Protein AF-0000000083947736 (afdb_homodimer)

InterPro domains:
  IPR003779 Alkyl hydroperoxide reductase AhpD/CMD-like [PF02627] (43-97)
  IPR004675 Alkylhydroperoxidase AhpD core [TIGR00778] (60-98)
  IPR029032 AhpD-like [G3DSA:1.20.1290.10] (14-174)
  IPR029032 AhpD-like [SSF69118] (1-177)

Foldseek 3Di:
DWLDDFADCVPFDPQLNVVQVVCCVVPVHRFRLSRLQRVPNVSSVVLVVLVVVCVVVPPDQPLLLLLLLLCLLLVLVQQLSLQVSCVVNVVSPDDNVQSLCSVQLHHDDDQSSLLSVLLVCCVVVVHPDDPVSVVSCVVVVNDPVNSVSSVSSSVSSNVSSVSCVNRVDDRPGDTDHRDDHDD/DFLDDFADCVRFDPQLNVVQVVCCVVPVHRFRLSRLQRVPNVSSVVLVVLVVVCVVVPPDQPLLLLLLLLCLLLVLVQQLSLQVSCVVNVVSPDDNVQSLCSVQLHHDDDQSSLLSVLLVCCVVVVHPDDPVSVVSCVVVVNDPVNSVSSVSSSVSSNVSSVSCVNRVDDRPGDTDHRDDHDD

Secondary structure (DSSP, 8-state):
--SSPPP-TTT--TTHHHHHHHHHHHHSS--HHHHHHTTSHHHHHHHHHHHHHHHHT-SS-HHHHHHHHHHHHHHTT-HHHHHHHHHHHHHTT--HHHHHHHHTT--SSHHHHHHHHHHHHHHHTTT---HHHHHHHHHTT--HHHHHHHHHHHHHHHHHHHHHHHH-PPP-S---PPPP---/--SSPPP-TTT--TTHHHHHHHHHHHHSS--HHHHHHTTSHHHHHHHHHHHHHHHHT-SS-HHHHHHHHHHHHHHTT-HHHHHHHHHHHHHTT--HHHHHHHHTT--SSHHHHHHHHHHHHHHHTTT---HHHHHHHHHTT--HHHHHHHHHHHHHHHHHHHHHHHH-PPP-S---PPPP---

pLDDT: mean 96.97, std 6.45, range [45.38, 98.94]

Nearest PDB structures (foldseek):
  2prr-assembly1_E  TM=8.867E-01  e=4.234E-07  Cupriavidus pinatubonensis JMP134
  6k40-assembly3_C  TM=7.470E-01  e=1.188E-06  Deinococcus radiodurans R1 = ATCC 13939 = DSM 20539
  6ohj-assembly1_B  TM=7.872E-01  e=3.192E-05  Marinomonas mediterranea MMB-1
  6ohi-assembly1_B  TM=7.928E-01  e=7.728E-05  Marinomonas mediterranea MMB-1
  4e17-assembly1_A  TM=1.826E-01  e=1.738E+00  Gallus gallus

Radius of gyration: 19.54 Å; Cα contacts (8 Å, |Δi|>4): 626; chains: 2; bounding box: 53×51×46 Å

Solvent-accessible surface area (backbone atoms only — not comparable to full-atom values): 19030 Å² total; per-residue (Å²): 132,69,78,51,76,74,32,43,84,88,71,30,44,86,62,19,30,64,54,49,52,51,42,23,67,76,67,75,42,70,58,44,66,58,20,56,41,22,47,26,18,44,56,34,51,18,52,51,51,25,52,50,37,41,62,76,65,49,84,59,52,68,44,54,50,31,36,43,45,19,23,51,16,34,74,45,66,19,50,56,49,30,10,45,33,48,58,52,23,45,77,45,68,40,47,72,66,54,46,55,33,12,34,66,50,41,55,94,49,70,68,58,30,48,54,29,48,51,45,49,33,34,69,75,46,41,12,46,56,54,69,65,57,55,50,52,34,48,73,70,65,46,48,72,40,48,53,48,47,45,52,47,55,43,35,53,44,50,38,52,31,24,50,41,42,51,36,54,59,73,66,90,45,73,84,41,82,76,61,81,81,79,131,131,69,76,50,79,72,33,43,84,88,71,31,45,87,62,18,30,63,54,49,51,51,42,23,68,73,68,74,44,70,57,43,66,56,22,55,42,21,48,26,18,45,56,34,52,22,52,51,51,25,51,49,36,40,63,76,65,49,83,59,53,69,44,54,51,30,36,44,44,19,23,51,16,34,73,46,68,20,50,57,49,32,10,46,32,46,58,53,24,46,77,45,68,41,49,73,65,53,45,55,34,11,34,67,50,40,56,93,48,69,70,58,29,49,55,30,47,51,45,49,33,33,67,74,46,41,12,46,55,55,68,66,58,54,49,52,35,48,74,72,66,47,46,71,41,46,52,47,46,45,52,47,54,43,34,53,44,51,37,53,32,24,51,43,41,51,37,56,58,72,66,90,45,73,84,41,82,75,63,82,82,80,131

Sequence (366 aa):
MERLTKCTLDNADELAKPILQEIKTRYGMIPNFYSALGINGAVMKGYLEFEANLEEHSLLSLAQREMISLAVANYNGCEYCVSGHSFSGKRAGLSPDACIKAQQGKADNREDQLLLDVALALLQHRGKLPDSLLTDCLDAGISEAKVMQVCAWSGLNNFSNWVNNTVQPKIDFPRVPLQPYTEMERLTKCTLDNADELAKPILQEIKTRYGMIPNFYSALGINGAVMKGYLEFEANLEEHSLLSLAQREMISLAVANYNGCEYCVSGHSFSGKRAGLSPDACIKAQQGKADNREDQLLLDVALALLQHRGKLPDSLLTDCLDAGISEAKVMQVCAWSGLNNFSNWVNNTVQPKIDFPRVPLQPYTE

Organism: NCBI:txid38313

Structure (mmCIF, N/CA/C/O backbone):
data_AF-0000000083947736-model_v1
#
loop_
_entity.id
_entity.type
_entity.pdbx_description
1 polymer 'Uncharacterized protein conserved in bacteria'
#
loop_
_atom_site.group_PDB
_atom_site.id
_atom_site.type_symbol
_atom_site.label_atom_id
_atom_site.label_alt_id
_atom_site.label_comp_id
_atom_site.label_asym_id
_atom_site.label_entity_id
_atom_site.label_seq_id
_atom_site.pdbx_PDB_ins_code
_atom_site.Cartn_x
_atom_site.Cartn_y
_atom_site.Cartn_z
_atom_site.occupancy
_atom_site.B_iso_or_equiv
_atom_site.auth_seq_id
_atom_site.auth_comp_id
_atom_site.auth_asym_id
_atom_site.auth_atom_id
_atom_site.pdbx_PDB_model_num
ATOM 1 N N . MET A 1 1 ? 26.312 6.703 -7.664 1 46.12 1 MET A N 1
ATOM 2 C CA . MET A 1 1 ? 25.969 7.082 -6.297 1 46.12 1 MET A CA 1
ATOM 3 C C . MET A 1 1 ? 24.516 6.73 -5.988 1 46.12 1 MET A C 1
ATOM 5 O O . MET A 1 1 ? 23.656 6.793 -6.867 1 46.12 1 MET A O 1
ATOM 9 N N . GLU A 1 2 ? 24.172 5.918 -4.918 1 66.81 2 GLU A N 1
ATOM 10 C CA . GLU A 1 2 ? 22.812 5.543 -4.512 1 66.81 2 GLU A CA 1
ATOM 11 C C . GLU A 1 2 ? 21.969 6.777 -4.191 1 66.81 2 GLU A C 1
ATOM 13 O O . GLU A 1 2 ? 22.484 7.758 -3.645 1 66.81 2 GLU A O 1
ATOM 18 N N . ARG A 1 3 ? 20.875 6.805 -4.746 1 85.25 3 ARG A N 1
ATOM 19 C CA . ARG A 1 3 ? 19.984 7.961 -4.672 1 85.25 3 ARG A CA 1
ATOM 20 C C . ARG A 1 3 ? 19.734 8.359 -3.221 1 85.25 3 ARG A C 1
ATOM 22 O O . ARG A 1 3 ? 19.688 9.547 -2.895 1 85.25 3 ARG A O 1
ATOM 29 N N . LEU A 1 4 ? 19.594 7.395 -2.246 1 94.06 4 LEU A N 1
ATOM 30 C CA . LEU A 1 4 ? 19.453 7.551 -0.802 1 94.06 4 LEU A CA 1
ATOM 31 C C . LEU A 1 4 ? 20.484 6.715 -0.059 1 94.06 4 LEU A C 1
ATOM 33 O O . LEU A 1 4 ? 21.094 5.809 -0.638 1 94.06 4 LEU A O 1
ATOM 37 N N . THR A 1 5 ? 20.688 7.09 1.152 1 92.44 5 THR A N 1
ATOM 38 C CA . THR A 1 5 ? 21.688 6.383 1.958 1 92.44 5 THR A CA 1
ATOM 39 C C . THR A 1 5 ? 21.188 4.98 2.307 1 92.44 5 THR A C 1
ATOM 41 O O . THR A 1 5 ? 20.109 4.82 2.889 1 92.44 5 THR A O 1
ATOM 44 N N . LYS A 1 6 ? 22 4.023 1.965 1 90.75 6 LYS A N 1
ATOM 45 C CA . LYS A 1 6 ? 21.672 2.633 2.279 1 90.75 6 LYS A CA 1
ATOM 46 C C . LYS A 1 6 ? 21.672 2.395 3.787 1 90.75 6 LYS A C 1
ATOM 48 O O . LYS A 1 6 ? 22.578 2.855 4.492 1 90.75 6 LYS A O 1
ATOM 53 N N . CYS A 1 7 ? 20.688 1.72 4.246 1 96.88 7 CYS A N 1
ATOM 54 C CA . CYS A 1 7 ? 20.656 1.321 5.648 1 96.88 7 CYS A CA 1
ATOM 55 C C . CYS A 1 7 ? 21.562 0.113 5.887 1 96.88 7 CYS A C 1
ATOM 57 O O . CYS A 1 7 ? 21.531 -0.849 5.117 1 96.88 7 CYS A O 1
ATOM 59 N N . THR A 1 8 ? 22.406 0.203 6.844 1 97.06 8 THR A N 1
ATOM 60 C CA . THR A 1 8 ? 23.312 -0.856 7.277 1 97.06 8 THR A CA 1
ATOM 61 C C . THR A 1 8 ? 23.172 -1.104 8.781 1 97.06 8 THR A C 1
ATOM 63 O O . THR A 1 8 ? 22.422 -0.399 9.461 1 97.06 8 THR A O 1
ATOM 66 N N . LEU A 1 9 ? 23.859 -2.143 9.25 1 97.69 9 LEU A N 1
ATOM 67 C CA . LEU A 1 9 ? 23.812 -2.426 10.68 1 97.69 9 LEU A CA 1
ATOM 68 C C . LEU A 1 9 ? 24.453 -1.292 11.477 1 97.69 9 LEU A C 1
ATOM 70 O O . LEU A 1 9 ? 24.109 -1.091 12.648 1 97.69 9 LEU A O 1
ATOM 74 N N . ASP A 1 10 ? 25.266 -0.412 10.891 1 97.38 10 ASP A N 1
ATOM 75 C CA . ASP A 1 10 ? 25.984 0.652 11.578 1 97.38 10 ASP A CA 1
ATOM 76 C C . ASP A 1 10 ? 25.125 1.91 11.703 1 97.38 10 ASP A C 1
ATOM 78 O O . ASP A 1 10 ? 25.297 2.695 12.633 1 97.38 10 ASP A O 1
ATOM 82 N N . ASN A 1 11 ? 24.172 2.135 10.789 1 97.62 11 ASN A N 1
ATOM 83 C CA . ASN A 1 11 ? 23.422 3.389 10.805 1 97.62 11 ASN A CA 1
ATOM 84 C C . ASN A 1 11 ? 21.938 3.148 11.016 1 97.62 11 ASN A C 1
ATOM 86 O O . ASN A 1 11 ? 21.156 4.098 11.117 1 97.62 11 ASN A O 1
ATOM 90 N N . ALA A 1 12 ? 21.562 1.847 11.148 1 98.31 12 ALA A N 1
ATOM 91 C CA . ALA A 1 12 ? 20.156 1.5 11.336 1 98.31 12 ALA A CA 1
ATOM 92 C C . ALA A 1 12 ? 19.609 2.057 12.648 1 98.31 12 ALA A C 1
ATOM 94 O O . ALA A 1 12 ? 20.328 2.096 13.648 1 98.31 12 ALA A O 1
ATOM 95 N N . ASP A 1 13 ? 18.391 2.574 12.625 1 98.38 13 ASP A N 1
ATOM 96 C CA . ASP A 1 13 ? 17.766 3.004 13.867 1 98.38 13 ASP A CA 1
ATOM 97 C C . ASP A 1 13 ? 17.422 1.806 14.75 1 98.38 13 ASP A C 1
ATOM 99 O O . ASP A 1 13 ? 17.672 0.66 14.383 1 98.38 13 ASP A O 1
ATOM 103 N N . GLU A 1 14 ? 16.859 2.012 15.891 1 98.06 14 GLU A N 1
ATOM 104 C CA . GLU A 1 14 ? 16.672 0.999 16.922 1 98.06 14 GLU A CA 1
ATOM 105 C C . GLU A 1 14 ? 15.68 -0.07 16.484 1 98.06 14 GLU A C 1
ATOM 107 O O . GLU A 1 14 ? 15.773 -1.224 16.906 1 98.06 14 GLU A O 1
ATOM 112 N N . LEU A 1 15 ? 14.742 0.292 15.617 1 98.5 15 LEU A N 1
ATOM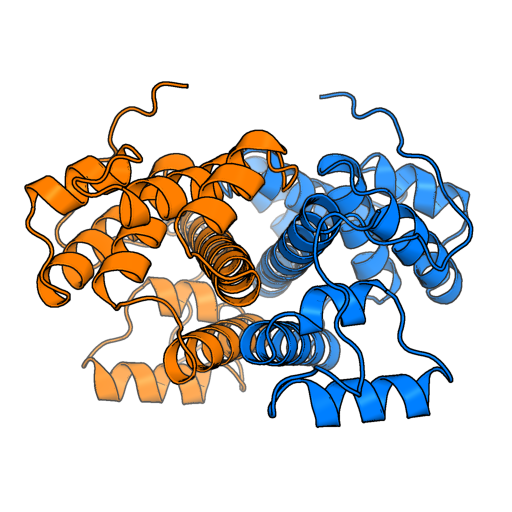 113 C CA . LEU A 1 15 ? 13.742 -0.669 15.156 1 98.5 15 LEU A CA 1
ATOM 114 C C . LEU A 1 15 ? 14.297 -1.525 14.023 1 98.5 15 LEU A C 1
ATOM 116 O O . LEU A 1 15 ? 14.062 -2.736 13.984 1 98.5 15 LEU A O 1
ATOM 120 N N . ALA A 1 16 ? 15.047 -0.922 13.148 1 98.69 16 ALA A N 1
ATOM 121 C CA . ALA A 1 16 ? 15.539 -1.599 11.953 1 98.69 16 ALA A CA 1
ATOM 122 C C . ALA A 1 16 ? 16.703 -2.533 12.281 1 98.69 16 ALA A C 1
ATOM 124 O O . ALA A 1 16 ? 16.844 -3.588 11.656 1 98.69 16 ALA A O 1
ATOM 125 N N . LYS A 1 17 ? 17.516 -2.188 13.234 1 98.62 17 LYS A N 1
ATOM 126 C CA . LYS A 1 17 ? 18.781 -2.877 13.477 1 98.62 17 LYS A CA 1
ATOM 127 C C . LYS A 1 17 ? 18.547 -4.352 13.797 1 98.62 17 LYS A C 1
ATOM 129 O O . LYS A 1 17 ? 19.141 -5.227 13.164 1 98.62 17 LYS A O 1
ATOM 134 N N . PRO A 1 18 ? 17.703 -4.688 14.812 1 98.69 18 PRO A N 1
ATOM 135 C CA . PRO A 1 18 ? 17.516 -6.109 15.102 1 98.69 18 PRO A CA 1
ATOM 136 C C . PRO A 1 18 ? 16.891 -6.875 13.938 1 98.69 18 PRO A C 1
ATOM 138 O O . PRO A 1 18 ? 17.188 -8.062 13.75 1 98.69 18 PRO A O 1
ATOM 141 N N . ILE A 1 19 ? 16.047 -6.219 13.117 1 98.75 19 ILE A N 1
ATOM 142 C CA . ILE A 1 19 ? 15.414 -6.859 11.969 1 98.75 19 ILE A CA 1
ATOM 143 C C . ILE A 1 19 ? 16.453 -7.16 10.898 1 98.75 19 ILE A C 1
ATOM 145 O O . ILE A 1 19 ? 16.484 -8.266 10.344 1 98.75 19 ILE A O 1
ATOM 149 N N . LEU A 1 20 ? 17.328 -6.191 10.648 1 98.69 20 LEU A N 1
ATOM 150 C CA . LEU A 1 20 ? 18.391 -6.375 9.664 1 98.69 20 LEU A CA 1
ATOM 151 C C . LEU A 1 20 ? 19.344 -7.48 10.094 1 98.69 20 LEU A C 1
ATOM 153 O O . LEU A 1 20 ? 19.828 -8.25 9.266 1 98.69 20 LEU A O 1
ATOM 157 N N . GLN A 1 21 ? 19.641 -7.527 11.391 1 98.62 21 GLN A N 1
ATOM 158 C CA . GLN A 1 21 ? 20.5 -8.586 11.914 1 98.62 21 GLN A CA 1
ATOM 159 C C . GLN A 1 21 ? 19.906 -9.961 11.648 1 98.62 21 GLN A C 1
ATOM 161 O O . GLN A 1 21 ? 20.609 -10.891 11.266 1 98.62 21 GLN A O 1
ATOM 166 N N . GLU A 1 22 ? 18.641 -10.094 11.891 1 98.5 22 GLU A N 1
ATOM 167 C CA . GLU A 1 22 ? 17.953 -11.352 11.641 1 98.5 22 GLU A CA 1
ATOM 168 C C . GLU A 1 22 ? 17.984 -11.719 10.164 1 98.5 22 GLU A C 1
ATOM 170 O O . GLU A 1 22 ? 18.188 -12.883 9.812 1 98.5 22 GLU A O 1
ATOM 175 N N . ILE A 1 23 ? 17.797 -10.75 9.305 1 98 23 ILE A N 1
ATOM 176 C CA . ILE A 1 23 ? 17.828 -10.961 7.859 1 98 23 ILE A CA 1
ATOM 177 C C . ILE A 1 23 ? 19.219 -11.414 7.422 1 98 23 ILE A C 1
ATOM 179 O O . ILE A 1 23 ? 19.344 -12.359 6.641 1 98 23 ILE A O 1
ATOM 183 N N . LYS A 1 24 ? 20.172 -10.766 7.938 1 98.06 24 LYS A N 1
ATOM 184 C CA . LYS A 1 24 ? 21.547 -11.125 7.613 1 98.06 24 LYS A CA 1
ATOM 185 C C . LYS A 1 24 ? 21.859 -12.562 8.039 1 98.06 24 LYS A C 1
ATOM 187 O O . LYS A 1 24 ? 22.531 -13.297 7.316 1 98.06 24 LYS A O 1
ATOM 192 N N . THR A 1 25 ? 21.406 -12.891 9.219 1 98.06 25 THR A N 1
ATOM 193 C CA . THR A 1 25 ? 21.609 -14.242 9.727 1 98.06 25 THR A CA 1
ATOM 194 C C . THR A 1 25 ? 20.922 -15.266 8.836 1 98.06 25 THR A C 1
ATOM 196 O O . THR A 1 25 ? 21.469 -16.328 8.539 1 98.06 25 THR A O 1
ATOM 199 N N . ARG A 1 26 ? 19.766 -15.023 8.359 1 96.81 26 ARG A N 1
ATOM 200 C CA . ARG A 1 26 ? 18.922 -15.938 7.586 1 96.81 26 ARG A CA 1
ATOM 201 C C . ARG A 1 26 ? 19.484 -16.125 6.176 1 96.81 26 ARG A C 1
ATOM 203 O O . ARG A 1 26 ? 19.484 -17.234 5.645 1 96.81 26 ARG A O 1
ATOM 210 N N . TYR A 1 27 ? 19.984 -15.008 5.574 1 96.06 27 TYR A N 1
ATOM 211 C CA . TYR A 1 27 ? 20.328 -15.055 4.156 1 96.06 27 TYR A CA 1
ATOM 212 C C . TYR A 1 27 ? 21.828 -14.992 3.959 1 96.06 27 TYR A C 1
ATOM 214 O O . TYR A 1 27 ? 22.328 -15.172 2.844 1 96.06 27 TYR A O 1
ATOM 222 N N . GLY A 1 28 ? 22.531 -14.734 4.992 1 96.94 28 GLY A N 1
ATOM 223 C CA . GLY A 1 28 ? 23.969 -14.562 4.906 1 96.94 28 GLY A CA 1
ATOM 224 C C . GLY A 1 28 ? 24.391 -13.172 4.457 1 96.94 28 GLY A C 1
ATOM 225 O O . GLY A 1 28 ? 25.578 -12.844 4.457 1 96.94 28 GLY A O 1
ATOM 226 N N . MET A 1 29 ? 23.484 -12.406 4.023 1 97.19 29 MET A N 1
ATOM 227 C CA . MET A 1 29 ? 23.641 -11.016 3.617 1 97.19 29 MET A CA 1
ATOM 228 C C . MET A 1 29 ? 22.328 -10.25 3.768 1 97.19 29 MET A C 1
ATOM 230 O O . MET A 1 29 ? 21.281 -10.844 4.055 1 97.19 29 MET A O 1
ATOM 234 N N . ILE A 1 30 ? 22.359 -8.953 3.672 1 97.94 30 ILE A N 1
ATOM 235 C CA . ILE A 1 30 ? 21.156 -8.125 3.656 1 97.94 30 ILE A CA 1
ATOM 236 C C . ILE A 1 30 ? 20.797 -7.746 2.219 1 97.94 30 ILE A C 1
ATOM 238 O O . ILE A 1 30 ? 21.453 -6.887 1.622 1 97.94 30 ILE A O 1
ATOM 242 N N . PRO A 1 31 ? 19.812 -8.383 1.647 1 97.88 31 PRO A N 1
ATOM 243 C CA . PRO A 1 31 ? 19.391 -7.934 0.319 1 97.88 31 PRO A CA 1
ATOM 244 C C . PRO A 1 31 ? 19.078 -6.438 0.272 1 97.88 31 PRO A C 1
ATOM 246 O O . PRO A 1 31 ? 18.547 -5.883 1.236 1 97.88 31 PRO A O 1
ATOM 249 N N . ASN A 1 32 ? 19.328 -5.801 -0.849 1 98 32 ASN A N 1
ATOM 250 C CA . ASN A 1 32 ? 19.312 -4.348 -0.958 1 98 32 ASN A CA 1
ATOM 251 C C . ASN A 1 32 ? 17.922 -3.777 -0.748 1 98 32 ASN A C 1
ATOM 253 O O . ASN A 1 32 ? 17.766 -2.641 -0.296 1 98 32 ASN A O 1
ATOM 257 N N . PHE A 1 33 ? 16.875 -4.562 -1.026 1 98.25 33 PHE A N 1
ATOM 258 C CA . PHE A 1 33 ? 15.516 -4.121 -0.745 1 98.25 33 PHE A CA 1
ATOM 259 C C . PHE A 1 33 ? 15.336 -3.834 0.741 1 98.25 33 PHE A C 1
ATOM 261 O O . PHE A 1 33 ? 14.727 -2.828 1.116 1 98.25 33 PHE A O 1
ATOM 268 N N . TYR A 1 34 ? 15.852 -4.707 1.58 1 98.56 34 TYR A N 1
ATOM 269 C CA . TYR A 1 34 ? 15.695 -4.539 3.021 1 98.56 34 TYR A CA 1
ATOM 270 C C . TYR A 1 34 ? 16.516 -3.359 3.523 1 98.56 34 TYR A C 1
ATOM 272 O O . TYR A 1 34 ? 16.109 -2.676 4.469 1 98.56 34 TYR A O 1
ATOM 280 N N . SER A 1 35 ? 17.672 -3.166 2.902 1 98.19 35 SER A N 1
ATOM 281 C CA . SER A 1 35 ? 18.453 -1.972 3.205 1 98.19 35 SER A CA 1
ATOM 282 C C . SER A 1 35 ? 17.688 -0.703 2.855 1 98.19 35 SER A C 1
ATOM 284 O O . SER A 1 35 ? 17.75 0.289 3.584 1 98.19 35 SER A O 1
ATOM 286 N N . ALA A 1 36 ? 16.984 -0.726 1.72 1 98.06 36 ALA A N 1
ATOM 287 C CA . ALA A 1 36 ? 16.172 0.415 1.317 1 98.06 36 ALA A CA 1
ATOM 288 C C . ALA A 1 36 ? 15.008 0.631 2.289 1 98.06 36 ALA A C 1
ATOM 290 O O . ALA A 1 36 ? 14.766 1.755 2.734 1 98.06 36 ALA A O 1
ATOM 291 N N . LEU A 1 37 ? 14.359 -0.488 2.594 1 98 37 LEU A N 1
ATOM 292 C CA . LEU A 1 37 ? 13.227 -0.442 3.52 1 98 37 LEU A CA 1
ATOM 293 C C . LEU A 1 37 ? 13.68 0.032 4.898 1 98 37 LEU A C 1
ATOM 295 O O . LEU A 1 37 ? 12.945 0.757 5.578 1 98 37 LEU A O 1
ATOM 299 N N . GLY A 1 38 ? 14.852 -0.301 5.34 1 98.44 38 GLY A N 1
ATOM 300 C CA . GLY A 1 38 ? 15.398 -0.045 6.66 1 98.44 38 GLY A CA 1
ATOM 301 C C . GLY A 1 38 ? 15.812 1.401 6.867 1 98.44 38 GLY A C 1
ATOM 302 O O . GLY A 1 38 ? 16.219 1.787 7.965 1 98.44 38 GLY A O 1
ATOM 303 N N . ILE A 1 39 ? 15.734 2.211 5.773 1 98.5 39 ILE A N 1
ATOM 304 C CA . ILE A 1 39 ? 16.016 3.635 5.926 1 98.5 39 ILE A CA 1
ATOM 305 C C . ILE A 1 39 ? 15.148 4.211 7.047 1 98.5 39 ILE A C 1
ATOM 307 O O . ILE A 1 39 ? 15.578 5.121 7.762 1 98.5 39 ILE A O 1
ATOM 311 N N . ASN A 1 40 ? 14.023 3.613 7.211 1 98.69 40 ASN A N 1
ATOM 312 C CA . ASN A 1 40 ? 13.172 3.895 8.367 1 98.69 40 ASN A CA 1
ATOM 313 C C . ASN A 1 40 ? 12.648 2.609 9 1 98.69 40 ASN A C 1
ATOM 315 O O . ASN A 1 40 ? 11.883 1.87 8.367 1 98.69 40 ASN A O 1
ATOM 319 N N . GLY A 1 41 ? 12.977 2.41 10.273 1 98.75 41 GLY A N 1
ATOM 320 C CA . GLY A 1 41 ? 12.672 1.158 10.953 1 98.75 41 GLY A CA 1
ATOM 321 C C . GLY A 1 41 ? 11.188 0.921 11.133 1 98.75 41 GLY A C 1
ATOM 322 O O . GLY A 1 41 ? 10.727 -0.22 11.078 1 98.75 41 GLY A O 1
ATOM 323 N N . ALA A 1 42 ? 10.422 1.963 11.406 1 98.75 42 ALA A N 1
ATOM 324 C CA . ALA A 1 42 ? 8.977 1.826 11.562 1 98.75 42 ALA A CA 1
ATOM 325 C C . ALA A 1 42 ? 8.328 1.329 10.273 1 98.75 42 ALA A C 1
ATOM 327 O O . ALA A 1 42 ? 7.414 0.503 10.305 1 98.75 42 ALA A O 1
ATOM 328 N N . VAL A 1 43 ? 8.805 1.856 9.133 1 98.75 43 VAL A N 1
ATOM 329 C CA . VAL A 1 43 ? 8.32 1.44 7.824 1 98.75 43 VAL A CA 1
ATOM 330 C C . VAL A 1 43 ? 8.688 -0.022 7.578 1 98.75 43 VAL A C 1
ATOM 332 O O . VAL A 1 43 ? 7.832 -0.823 7.188 1 98.75 43 VAL A O 1
ATOM 335 N N . MET A 1 44 ? 9.969 -0.365 7.891 1 98.81 44 MET A N 1
ATOM 336 C CA . MET A 1 44 ? 10.453 -1.728 7.695 1 98.81 44 MET A CA 1
ATOM 337 C C . MET A 1 44 ? 9.648 -2.719 8.523 1 98.81 44 MET A C 1
ATOM 339 O O . MET A 1 44 ? 9.148 -3.719 8 1 98.81 44 MET A O 1
ATOM 343 N N . LYS A 1 45 ? 9.477 -2.428 9.789 1 98.75 45 LYS A N 1
ATOM 344 C CA . LYS A 1 45 ? 8.758 -3.314 10.695 1 98.75 45 LYS A CA 1
ATOM 345 C C . LYS A 1 45 ? 7.301 -3.482 10.266 1 98.75 45 LYS A C 1
ATOM 347 O O . LYS A 1 45 ? 6.785 -4.602 10.234 1 98.75 45 LYS A O 1
ATOM 352 N N . GLY A 1 46 ? 6.621 -2.395 9.969 1 98.69 46 GLY A N 1
ATOM 353 C CA . GLY A 1 46 ? 5.227 -2.439 9.562 1 98.69 46 GLY A CA 1
ATOM 354 C C . GLY A 1 46 ? 5 -3.256 8.297 1 98.69 46 GLY A C 1
ATOM 355 O O . GLY A 1 46 ? 4.094 -4.09 8.25 1 98.69 46 GLY A O 1
ATOM 356 N N . TYR A 1 47 ? 5.84 -3.029 7.293 1 98.81 47 TYR A N 1
ATOM 357 C CA . TYR A 1 47 ? 5.734 -3.746 6.027 1 98.81 47 TYR A CA 1
ATOM 358 C C . TYR A 1 47 ? 5.906 -5.246 6.23 1 98.81 47 TYR A C 1
ATOM 360 O O . TYR A 1 47 ? 5.094 -6.043 5.754 1 98.81 47 TYR A O 1
ATOM 368 N N . LEU A 1 48 ? 6.938 -5.59 6.969 1 98.69 48 LEU A N 1
ATOM 369 C CA . LEU A 1 48 ? 7.289 -6.996 7.129 1 98.69 48 LEU A CA 1
ATOM 370 C C . LEU A 1 48 ? 6.242 -7.727 7.961 1 98.69 48 LEU A C 1
ATOM 372 O O . LEU A 1 48 ? 5.926 -8.891 7.688 1 98.69 48 LEU A O 1
ATOM 376 N N . GLU A 1 49 ? 5.723 -7.082 8.953 1 98.31 49 GLU A N 1
ATOM 377 C CA . GLU A 1 49 ? 4.672 -7.699 9.758 1 98.31 49 GLU A CA 1
ATOM 378 C C . GLU A 1 49 ? 3.398 -7.902 8.945 1 98.31 49 GLU A C 1
ATOM 380 O O . GLU A 1 49 ? 2.717 -8.922 9.086 1 98.31 49 GLU A O 1
ATOM 385 N N . PHE A 1 50 ? 3.033 -6.941 8.117 1 98.81 50 PHE A N 1
ATOM 386 C CA . PHE A 1 50 ? 1.864 -7.086 7.258 1 98.81 50 PHE A CA 1
ATOM 387 C C . PHE A 1 50 ? 2.059 -8.234 6.27 1 98.81 50 PHE A C 1
ATOM 389 O O . PHE A 1 50 ? 1.176 -9.078 6.109 1 98.81 50 PHE A O 1
ATOM 396 N N . GLU A 1 51 ? 3.25 -8.273 5.652 1 98.56 51 GLU A N 1
ATOM 397 C CA . GLU A 1 51 ? 3.574 -9.344 4.711 1 98.56 51 GLU A CA 1
ATOM 398 C C . GLU A 1 51 ? 3.494 -10.711 5.383 1 98.56 51 GLU A C 1
ATOM 400 O O . GLU A 1 51 ? 2.887 -11.633 4.844 1 98.56 51 GLU A O 1
ATOM 405 N N . ALA A 1 52 ? 4.059 -10.82 6.574 1 98.06 52 ALA A N 1
ATOM 406 C CA . ALA A 1 52 ? 4.074 -12.086 7.309 1 98.06 52 ALA A CA 1
ATOM 407 C C . ALA A 1 52 ? 2.656 -12.539 7.648 1 98.06 52 ALA A C 1
ATOM 409 O O . ALA A 1 52 ? 2.346 -13.727 7.586 1 98.06 52 ALA A O 1
ATOM 410 N N . ASN A 1 53 ? 1.809 -11.586 7.992 1 97.69 53 ASN A N 1
ATOM 411 C CA . ASN A 1 53 ? 0.421 -11.914 8.305 1 97.69 53 ASN A CA 1
ATOM 412 C C . ASN A 1 53 ? -0.312 -12.477 7.094 1 97.69 53 ASN A C 1
ATOM 414 O O . ASN A 1 53 ? -1.053 -13.453 7.207 1 97.69 53 ASN A O 1
ATOM 418 N N . LEU A 1 54 ? -0.131 -11.867 5.945 1 98.56 54 LEU A N 1
ATOM 419 C CA . LEU A 1 54 ? -0.771 -12.344 4.723 1 98.56 54 LEU A CA 1
ATOM 420 C C . LEU A 1 54 ? -0.246 -13.719 4.332 1 98.56 54 LEU A C 1
ATOM 422 O O . LEU A 1 54 ? -1.009 -14.57 3.875 1 98.56 54 LEU A O 1
ATOM 426 N N . GLU A 1 55 ? 1.04 -13.938 4.547 1 98.44 55 GLU A N 1
ATOM 427 C CA . GLU A 1 55 ? 1.63 -15.227 4.195 1 98.44 55 GLU A CA 1
ATOM 428 C C . GLU A 1 55 ? 1.109 -16.328 5.105 1 98.44 55 GLU A C 1
ATOM 430 O O . GLU A 1 55 ? 0.793 -17.422 4.637 1 98.44 55 GLU A O 1
ATOM 435 N N . GLU A 1 56 ? 1.005 -16.078 6.375 1 98.31 56 GLU A N 1
ATOM 436 C CA . GLU A 1 56 ? 0.574 -17.047 7.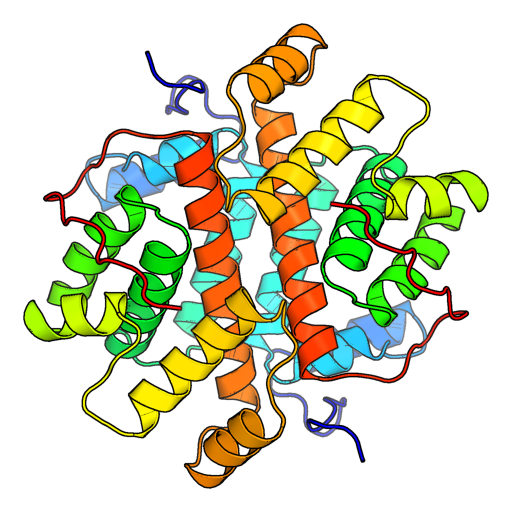363 1 98.31 56 GLU A CA 1
ATOM 437 C C . GLU A 1 56 ? -0.874 -17.469 7.133 1 98.31 56 GLU A C 1
ATOM 439 O O . GLU A 1 56 ? -1.236 -18.625 7.371 1 98.31 56 GLU A O 1
ATOM 444 N N . HIS A 1 57 ? -1.699 -16.609 6.598 1 98.56 57 HIS A N 1
ATOM 445 C CA . HIS A 1 57 ? -3.129 -16.859 6.441 1 98.56 57 HIS A CA 1
ATOM 446 C C . HIS A 1 57 ? -3.557 -16.75 4.984 1 98.56 57 HIS A C 1
ATOM 448 O O . HIS A 1 57 ? -4.684 -16.328 4.695 1 98.56 57 HIS A O 1
ATOM 454 N N . SER A 1 58 ? -2.721 -17.172 4.125 1 98.69 58 SER A N 1
ATOM 455 C CA . SER A 1 58 ? -2.908 -16.875 2.705 1 98.69 58 SER A CA 1
ATOM 456 C C . SER A 1 58 ? -3.969 -17.781 2.094 1 98.69 58 SER A C 1
ATOM 458 O O . SER A 1 58 ? -4.012 -18.984 2.385 1 98.69 58 SER A O 1
ATOM 460 N N . LEU A 1 59 ? -4.773 -17.172 1.323 1 98.75 59 LEU A N 1
ATOM 461 C CA . LEU A 1 59 ? -5.711 -17.906 0.477 1 98.75 59 LEU A CA 1
ATOM 462 C C . LEU A 1 59 ? -5.152 -18.078 -0.931 1 98.75 59 LEU A C 1
ATOM 464 O O . LEU A 1 59 ? -5.812 -18.656 -1.799 1 98.75 59 LEU A O 1
ATOM 468 N N . LEU A 1 60 ? -3.979 -17.562 -1.176 1 98.75 60 LEU A N 1
ATOM 469 C CA . LEU A 1 60 ? -3.246 -17.656 -2.434 1 98.75 60 LEU A CA 1
ATOM 470 C C . LEU A 1 60 ? -2.094 -18.656 -2.318 1 98.75 60 LEU A C 1
ATOM 472 O O . LEU A 1 60 ? -1.407 -18.688 -1.295 1 98.75 60 LEU A O 1
ATOM 476 N N . SER A 1 61 ? -1.927 -19.469 -3.365 1 98.56 61 SER A N 1
ATOM 477 C CA . SER A 1 61 ? -0.725 -20.297 -3.412 1 98.56 61 SER A CA 1
ATOM 478 C C . SER A 1 61 ? 0.529 -19.438 -3.559 1 98.56 61 SER A C 1
ATOM 480 O O . SER A 1 61 ? 0.447 -18.266 -3.936 1 98.56 61 SER A O 1
ATOM 482 N N . LEU A 1 62 ? 1.672 -20.078 -3.215 1 98.5 62 LEU A N 1
ATOM 483 C CA . LEU A 1 62 ? 2.939 -19.391 -3.391 1 98.5 62 LEU A CA 1
ATOM 484 C C . LEU A 1 62 ? 3.115 -18.938 -4.836 1 98.5 62 LEU A C 1
ATOM 486 O O . LEU A 1 62 ? 3.576 -17.812 -5.09 1 98.5 62 LEU A O 1
ATOM 490 N N . ALA A 1 63 ? 2.752 -19.766 -5.773 1 98.69 63 ALA A N 1
ATOM 491 C CA . ALA A 1 63 ? 2.863 -19.438 -7.195 1 98.69 63 ALA A CA 1
ATOM 492 C C . ALA A 1 63 ? 1.97 -18.25 -7.559 1 98.69 63 ALA A C 1
ATOM 494 O O . ALA A 1 63 ? 2.379 -17.375 -8.312 1 98.69 63 ALA A O 1
ATOM 495 N N . GLN A 1 64 ? 0.745 -18.219 -7.055 1 98.88 64 GLN A N 1
ATOM 496 C CA . GLN A 1 64 ? -0.187 -17.125 -7.332 1 98.88 64 GLN A CA 1
ATOM 497 C C . GLN A 1 64 ? 0.333 -15.805 -6.781 1 98.88 64 GLN A C 1
ATOM 499 O O . GLN A 1 64 ? 0.233 -14.773 -7.441 1 98.88 64 GLN A O 1
ATOM 504 N N . ARG A 1 65 ? 0.872 -15.859 -5.578 1 98.94 65 ARG A N 1
ATOM 505 C CA . ARG A 1 65 ? 1.449 -14.648 -5 1 98.94 65 ARG A CA 1
ATOM 506 C C . ARG A 1 65 ? 2.58 -14.109 -5.875 1 98.94 65 ARG A C 1
ATOM 508 O O . ARG A 1 65 ? 2.66 -12.906 -6.121 1 98.94 65 ARG A O 1
ATOM 515 N N . GLU A 1 66 ? 3.432 -14.992 -6.352 1 98.88 66 GLU A N 1
ATOM 516 C CA . GLU A 1 66 ? 4.543 -14.555 -7.195 1 98.88 66 GLU A CA 1
ATOM 517 C C . GLU A 1 66 ? 4.047 -14.031 -8.539 1 98.88 66 GLU A C 1
ATOM 519 O O . GLU A 1 66 ? 4.598 -13.07 -9.078 1 98.88 66 GLU A O 1
ATOM 524 N N . MET A 1 67 ? 3.012 -14.656 -9.094 1 98.94 67 MET A N 1
ATOM 525 C CA . MET A 1 67 ? 2.447 -14.164 -10.352 1 98.94 67 MET A CA 1
ATOM 526 C C . MET A 1 67 ? 1.896 -12.75 -10.188 1 98.94 67 MET A C 1
ATOM 528 O O . MET A 1 67 ? 2.141 -11.883 -11.023 1 98.94 67 MET A O 1
ATOM 532 N N . ILE A 1 68 ? 1.19 -12.5 -9.086 1 98.94 68 ILE A N 1
ATOM 533 C CA . ILE A 1 68 ? 0.638 -11.172 -8.82 1 98.94 68 ILE A CA 1
ATOM 534 C C . ILE A 1 68 ? 1.772 -10.172 -8.625 1 98.94 68 ILE A C 1
ATOM 536 O O . ILE A 1 68 ? 1.74 -9.07 -9.188 1 98.94 68 ILE A O 1
ATOM 540 N N . SER A 1 69 ? 2.785 -10.57 -7.852 1 98.94 69 SER A N 1
ATOM 541 C CA . SER A 1 69 ? 3.93 -9.703 -7.605 1 98.94 69 SER A CA 1
ATOM 542 C C . SER A 1 69 ? 4.621 -9.32 -8.906 1 98.94 69 SER A C 1
ATOM 544 O O . SER A 1 69 ? 5.02 -8.164 -9.094 1 98.94 69 SER A O 1
ATOM 546 N N . LEU A 1 70 ? 4.746 -10.258 -9.812 1 98.94 70 LEU A N 1
ATOM 547 C CA . LEU A 1 70 ? 5.395 -10.008 -11.102 1 98.94 70 LEU A CA 1
ATOM 548 C C . LEU A 1 70 ? 4.574 -9.047 -11.945 1 98.94 70 LEU A C 1
ATOM 550 O O . LEU A 1 70 ? 5.121 -8.125 -12.555 1 98.94 70 LEU A O 1
ATOM 554 N N . ALA A 1 71 ? 3.277 -9.234 -12.008 1 98.88 71 ALA A N 1
ATOM 555 C CA . ALA A 1 71 ? 2.41 -8.352 -12.781 1 98.88 71 ALA A CA 1
ATOM 556 C C . ALA A 1 71 ? 2.467 -6.918 -12.25 1 98.88 71 ALA A C 1
ATOM 558 O O . ALA A 1 71 ? 2.604 -5.969 -13.023 1 98.88 71 ALA A O 1
ATOM 559 N N . VAL A 1 72 ? 2.408 -6.797 -10.93 1 98.88 72 VAL A N 1
ATOM 560 C CA . VAL A 1 72 ? 2.42 -5.492 -10.281 1 98.88 72 VAL A CA 1
ATOM 561 C C . VAL A 1 72 ? 3.77 -4.816 -10.5 1 98.88 72 VAL A C 1
ATOM 563 O O . VAL A 1 72 ? 3.832 -3.625 -10.812 1 98.88 72 VAL A O 1
ATOM 566 N N . ALA A 1 73 ? 4.844 -5.605 -10.352 1 98.88 73 ALA A N 1
ATOM 567 C CA . ALA A 1 73 ? 6.191 -5.059 -10.531 1 98.88 73 ALA A CA 1
ATOM 568 C C . ALA A 1 73 ? 6.402 -4.57 -11.961 1 98.88 73 ALA A C 1
ATOM 570 O O . ALA A 1 73 ? 6.977 -3.5 -12.18 1 98.88 73 ALA A O 1
ATOM 571 N N . ASN A 1 74 ? 5.941 -5.34 -12.906 1 98.81 74 ASN A N 1
ATOM 572 C CA . ASN A 1 74 ? 6.086 -4.938 -14.305 1 98.81 74 ASN A CA 1
ATOM 573 C C . ASN A 1 74 ? 5.285 -3.678 -14.609 1 98.81 74 ASN A C 1
ATOM 575 O O . ASN A 1 74 ? 5.781 -2.77 -15.281 1 98.81 74 ASN A O 1
ATOM 579 N N . TYR A 1 75 ? 4.09 -3.609 -14.117 1 98.5 75 TYR A N 1
ATOM 580 C CA . TYR A 1 75 ? 3.248 -2.43 -14.297 1 98.5 75 TYR A CA 1
ATOM 581 C C . TYR A 1 75 ? 3.941 -1.18 -13.766 1 98.5 75 TYR A C 1
ATOM 583 O O . TYR A 1 75 ? 3.889 -0.12 -14.398 1 98.5 75 TYR A O 1
ATOM 591 N N . ASN A 1 76 ? 4.629 -1.327 -12.625 1 98.5 76 ASN A N 1
ATOM 592 C CA . ASN A 1 76 ? 5.25 -0.185 -11.961 1 98.5 76 ASN A CA 1
ATOM 593 C C . ASN A 1 76 ? 6.652 0.079 -12.492 1 98.5 76 ASN A C 1
ATOM 595 O O . ASN A 1 76 ? 7.324 1.016 -12.055 1 98.5 76 ASN A O 1
ATOM 599 N N . GLY A 1 77 ? 7.121 -0.755 -13.43 1 98.31 77 GLY A N 1
ATOM 600 C CA . GLY A 1 77 ? 8.461 -0.6 -13.977 1 98.31 77 GLY A CA 1
ATOM 601 C C . GLY A 1 77 ? 9.555 -0.788 -12.938 1 98.31 77 GLY A C 1
ATOM 602 O O . GLY A 1 77 ? 10.547 -0.059 -12.93 1 98.31 77 GLY A O 1
ATOM 603 N N . CYS A 1 78 ? 9.375 -1.652 -12.055 1 98.44 78 CYS A N 1
ATOM 604 C CA . CYS A 1 78 ? 10.359 -1.919 -11.008 1 98.44 78 CYS A CA 1
ATOM 605 C C . CYS A 1 78 ? 11.242 -3.109 -11.375 1 98.44 78 CYS A C 1
ATOM 607 O O . CYS A 1 78 ? 10.891 -4.258 -11.094 1 98.44 78 CYS A O 1
ATOM 609 N N . GLU A 1 79 ? 12.375 -2.875 -11.898 1 98.19 79 GLU A N 1
ATOM 610 C CA . GLU A 1 79 ? 13.258 -3.934 -12.383 1 98.19 79 GLU A CA 1
ATOM 611 C C . GLU A 1 79 ? 13.805 -4.77 -11.227 1 98.19 79 GLU A C 1
ATOM 613 O O . GLU A 1 79 ? 14 -5.977 -11.367 1 98.19 79 GLU A O 1
ATOM 618 N N . TYR A 1 80 ? 14.086 -4.141 -10.117 1 98.5 80 TYR A N 1
ATOM 619 C CA . TYR A 1 80 ? 14.508 -4.887 -8.938 1 98.5 80 TYR A CA 1
ATOM 620 C C . TYR A 1 80 ? 13.492 -5.965 -8.578 1 98.5 80 TYR A C 1
ATOM 622 O O . TYR A 1 80 ? 13.859 -7.121 -8.359 1 98.5 80 TYR A O 1
ATOM 630 N N . CYS A 1 81 ? 12.242 -5.605 -8.57 1 98.81 81 CYS A N 1
ATOM 631 C CA . CYS A 1 81 ? 11.18 -6.496 -8.117 1 98.81 81 CYS A CA 1
ATOM 632 C C . CYS A 1 81 ? 10.906 -7.586 -9.141 1 98.81 81 CYS A C 1
ATOM 634 O O . CYS A 1 81 ? 10.68 -8.742 -8.781 1 98.81 81 CYS A O 1
ATOM 636 N N . VAL A 1 82 ? 10.938 -7.172 -10.469 1 98.75 82 VAL A N 1
ATOM 637 C CA . VAL A 1 82 ? 10.742 -8.195 -11.492 1 98.75 82 VAL A CA 1
ATOM 638 C C . VAL A 1 82 ? 11.852 -9.242 -11.391 1 98.75 82 VAL A C 1
ATOM 640 O O . VAL A 1 82 ? 11.594 -10.445 -11.484 1 98.75 82 VAL A O 1
ATOM 643 N N . SER A 1 83 ? 13.039 -8.797 -11.195 1 98.75 83 SER A N 1
ATOM 644 C CA . SER A 1 83 ? 14.164 -9.711 -11.055 1 98.75 83 SER A CA 1
ATOM 645 C C . SER A 1 83 ? 14.031 -10.57 -9.805 1 98.75 83 SER A C 1
ATOM 647 O O . SER A 1 83 ? 14.219 -11.789 -9.859 1 98.75 83 SER A O 1
ATOM 649 N N . GLY A 1 84 ? 13.695 -9.977 -8.703 1 98.56 84 GLY A N 1
ATOM 650 C CA . GLY A 1 84 ? 13.523 -10.703 -7.457 1 98.56 84 GLY A CA 1
ATOM 651 C C . GLY A 1 84 ? 12.391 -11.711 -7.496 1 98.56 84 GLY A C 1
ATOM 652 O O . GLY A 1 84 ? 12.555 -12.859 -7.078 1 98.56 84 GLY A O 1
ATOM 653 N N . HIS A 1 85 ? 11.234 -11.312 -8.031 1 98.88 85 HIS A N 1
ATOM 654 C CA . HIS A 1 85 ? 10.07 -12.195 -8.039 1 98.88 85 HIS A CA 1
ATOM 655 C C . HIS A 1 85 ? 10.203 -13.281 -9.102 1 98.88 85 HIS A C 1
ATOM 657 O O . HIS A 1 85 ? 9.609 -14.352 -8.977 1 98.88 85 HIS A O 1
ATOM 663 N N . SER A 1 86 ? 10.977 -12.969 -10.18 1 98.62 86 SER A N 1
ATOM 664 C CA . SER A 1 86 ? 11.32 -14.047 -11.094 1 98.62 86 SER A CA 1
ATOM 665 C C . SER A 1 86 ? 12.172 -15.109 -10.414 1 98.62 86 SER A C 1
ATOM 667 O O . SER A 1 86 ? 11.961 -16.312 -10.602 1 98.62 86 SER A O 1
ATOM 669 N N . PHE A 1 87 ? 13.125 -14.672 -9.625 1 98.25 87 PHE A N 1
ATOM 670 C CA . PHE A 1 87 ? 13.984 -15.586 -8.875 1 98.25 87 PHE A CA 1
ATOM 671 C C . PHE A 1 87 ? 13.164 -16.422 -7.898 1 98.25 87 PHE A C 1
ATOM 673 O O . PHE A 1 87 ? 13.281 -17.641 -7.879 1 98.25 87 PHE A O 1
ATOM 680 N N . SER A 1 88 ? 12.289 -15.812 -7.129 1 97.75 88 SER A N 1
ATOM 681 C CA . SER A 1 88 ? 11.484 -16.516 -6.141 1 97.75 88 SER A CA 1
ATOM 682 C C . SER A 1 88 ? 10.375 -17.328 -6.805 1 97.75 88 SER A C 1
ATOM 684 O O . SER A 1 88 ? 9.938 -18.344 -6.27 1 97.75 88 SER A O 1
ATOM 686 N N . GLY A 1 89 ? 9.891 -16.797 -8 1 98 89 GLY A N 1
ATOM 687 C CA . GLY A 1 89 ? 8.875 -17.531 -8.75 1 98 89 GLY A CA 1
ATOM 688 C C . GLY A 1 89 ? 9.336 -18.922 -9.172 1 98 89 GLY A C 1
ATOM 689 O O . GLY A 1 89 ? 8.57 -19.891 -9.102 1 98 89 GLY A O 1
ATOM 690 N N . LYS A 1 90 ? 10.586 -19.016 -9.523 1 96.44 90 LYS A N 1
ATOM 691 C CA . LYS A 1 90 ? 11.148 -20.312 -9.883 1 96.44 90 LYS A CA 1
ATOM 692 C C . LYS A 1 90 ? 11.102 -21.281 -8.703 1 96.44 90 LYS A C 1
ATOM 694 O O . LYS A 1 90 ? 10.758 -22.453 -8.859 1 96.44 90 LYS A O 1
ATOM 699 N N . ARG A 1 91 ? 11.406 -20.766 -7.57 1 94.69 91 ARG A N 1
ATOM 700 C CA . ARG A 1 91 ? 11.391 -21.578 -6.352 1 94.69 91 ARG A CA 1
ATOM 701 C C . ARG A 1 91 ? 9.961 -21.984 -5.98 1 94.69 91 ARG A C 1
ATOM 703 O O . ARG A 1 91 ? 9.758 -23 -5.32 1 94.69 91 ARG A O 1
ATOM 710 N N . ALA A 1 92 ? 8.984 -21.188 -6.477 1 97 92 ALA A N 1
ATOM 711 C CA . ALA A 1 92 ? 7.57 -21.453 -6.219 1 97 92 ALA A CA 1
ATOM 712 C C . ALA A 1 92 ? 6.984 -22.406 -7.262 1 97 92 ALA A C 1
ATOM 714 O O . ALA A 1 92 ? 5.793 -22.719 -7.227 1 97 92 ALA A O 1
ATOM 715 N N . GLY A 1 93 ? 7.816 -22.781 -8.266 1 97.62 93 GLY A N 1
ATOM 716 C CA . GLY A 1 93 ? 7.387 -23.766 -9.242 1 97.62 93 GLY A CA 1
ATOM 717 C C . GLY A 1 93 ? 6.961 -23.156 -10.562 1 97.62 93 GLY A C 1
ATOM 718 O O . GLY A 1 93 ? 6.484 -23.859 -11.453 1 97.62 93 GLY A O 1
ATOM 719 N N . LEU A 1 94 ? 7.117 -21.906 -10.703 1 98.38 94 LEU A N 1
ATOM 720 C CA . LEU A 1 94 ? 6.785 -21.266 -11.969 1 98.38 94 LEU A CA 1
ATOM 721 C C . LEU A 1 94 ? 7.902 -21.469 -12.992 1 98.38 94 LEU A C 1
ATOM 723 O O . LEU A 1 94 ? 9.086 -21.375 -12.656 1 98.38 94 LEU A O 1
ATOM 727 N N . SER A 1 95 ? 7.535 -21.797 -14.203 1 97.94 95 SER A N 1
ATOM 728 C CA . SER A 1 95 ? 8.508 -21.828 -15.289 1 97.94 95 SER A CA 1
ATOM 729 C C . SER A 1 95 ? 8.93 -20.422 -15.688 1 97.94 95 SER A C 1
ATOM 731 O O . SER A 1 95 ? 8.219 -19.453 -15.414 1 97.94 95 SER A O 1
ATOM 733 N N . PRO A 1 96 ? 10.078 -20.328 -16.297 1 97 96 PRO A N 1
ATOM 734 C CA . PRO A 1 96 ? 10.484 -19.016 -16.797 1 97 96 PRO A CA 1
ATOM 735 C C . PRO A 1 96 ? 9.422 -18.375 -17.703 1 97 96 PRO A C 1
ATOM 737 O O . PRO A 1 96 ? 9.18 -17.172 -17.609 1 97 96 PRO A O 1
ATOM 740 N N . ASP A 1 97 ? 8.828 -19.203 -18.5 1 97.62 97 ASP A N 1
ATOM 741 C CA . ASP A 1 97 ? 7.785 -18.703 -19.391 1 97.62 97 ASP A CA 1
ATOM 742 C C . ASP A 1 97 ? 6.578 -18.188 -18.609 1 97.62 97 ASP A C 1
ATOM 744 O O . ASP A 1 97 ? 5.992 -17.172 -18.953 1 97.62 97 ASP A O 1
ATOM 748 N N . ALA A 1 98 ? 6.191 -18.922 -17.594 1 98.31 98 ALA A N 1
ATOM 749 C CA . ALA A 1 98 ? 5.07 -18.5 -16.75 1 98.31 98 ALA A CA 1
ATOM 750 C C . ALA A 1 98 ? 5.363 -17.172 -16.062 1 98.31 98 ALA A C 1
ATOM 752 O O . ALA A 1 98 ? 4.469 -16.344 -15.891 1 98.31 98 ALA A O 1
ATOM 753 N N . CYS A 1 99 ? 6.602 -16.984 -15.641 1 98.5 99 CYS A N 1
ATOM 754 C CA . CYS A 1 99 ? 7 -15.719 -15.023 1 98.5 99 CYS A CA 1
ATOM 755 C C . CYS A 1 99 ? 6.875 -14.57 -16.016 1 98.5 99 CYS A C 1
ATOM 757 O O . CYS A 1 99 ? 6.379 -13.492 -15.656 1 98.5 99 CYS A O 1
ATOM 759 N N . ILE A 1 100 ? 7.301 -14.766 -17.25 1 98.12 100 ILE A N 1
ATOM 760 C CA . ILE A 1 100 ? 7.223 -13.742 -18.281 1 98.12 100 ILE A CA 1
ATOM 761 C C . ILE A 1 100 ? 5.758 -13.43 -18.578 1 98.12 100 ILE A C 1
ATOM 763 O O . ILE A 1 100 ? 5.379 -12.258 -18.703 1 98.12 100 ILE A O 1
ATOM 767 N N . LYS A 1 101 ? 4.969 -14.461 -18.719 1 98.12 101 LYS A N 1
ATOM 768 C CA . LYS A 1 101 ? 3.539 -14.266 -18.938 1 98.12 101 LYS A CA 1
ATOM 769 C C . LYS A 1 101 ? 2.91 -13.477 -17.797 1 98.12 101 LYS A C 1
ATOM 771 O O . LYS A 1 101 ? 2.102 -12.578 -18.031 1 98.12 101 LYS A O 1
ATOM 776 N N . ALA A 1 102 ? 3.271 -13.812 -16.578 1 98.62 102 ALA A N 1
ATOM 777 C CA . ALA A 1 102 ? 2.736 -13.117 -15.422 1 98.62 102 ALA A CA 1
ATOM 778 C C . ALA A 1 102 ? 3.109 -11.633 -15.445 1 98.62 102 ALA A C 1
ATOM 780 O O . ALA A 1 102 ? 2.299 -10.773 -15.086 1 98.62 102 ALA A O 1
ATOM 781 N N . GLN A 1 103 ? 4.34 -11.328 -15.891 1 98.69 103 GLN A N 1
ATOM 782 C CA . GLN A 1 103 ? 4.73 -9.938 -16.078 1 98.69 103 GLN A CA 1
ATOM 783 C C . GLN A 1 103 ? 3.752 -9.211 -17 1 98.69 103 GLN A C 1
ATOM 785 O O . GLN A 1 103 ? 3.441 -8.039 -16.781 1 98.69 103 GLN A O 1
ATOM 790 N N . GLN A 1 104 ? 3.26 -9.945 -17.922 1 98.12 104 GLN A N 1
ATOM 791 C CA . GLN A 1 104 ? 2.385 -9.367 -18.938 1 98.12 104 GLN A CA 1
ATOM 792 C C . GLN A 1 104 ? 0.92 -9.453 -18.516 1 98.12 104 GLN A C 1
ATOM 794 O O . GLN A 1 104 ? 0.025 -9.117 -19.297 1 98.12 104 GLN A O 1
ATOM 799 N N . GLY A 1 105 ? 0.649 -9.977 -17.344 1 98.38 105 GLY A N 1
ATOM 800 C CA . GLY A 1 105 ? -0.705 -10.109 -16.828 1 98.38 105 GLY A CA 1
ATOM 801 C C . GLY A 1 105 ? -1.453 -11.289 -17.406 1 98.38 105 GLY A C 1
ATOM 802 O O . GLY A 1 105 ? -2.682 -11.266 -17.516 1 98.38 105 GLY A O 1
ATOM 803 N N . LYS A 1 106 ? -0.692 -12.258 -17.812 1 98.44 106 LYS A N 1
ATOM 804 C CA . LYS A 1 106 ? -1.303 -13.43 -18.438 1 98.44 106 LYS A CA 1
ATOM 805 C C . LYS A 1 106 ? -1.019 -14.695 -17.641 1 98.44 106 LYS A C 1
ATOM 807 O O . LYS A 1 106 ? 0.071 -14.852 -17.078 1 98.44 106 LYS A O 1
ATOM 812 N N . ALA A 1 107 ? -1.984 -15.602 -17.578 1 98.44 107 ALA A N 1
ATOM 813 C CA . ALA A 1 107 ? -1.875 -16.906 -16.922 1 98.44 107 ALA A CA 1
ATOM 814 C C . ALA A 1 107 ? -2.5 -18 -17.781 1 98.44 107 ALA A C 1
ATOM 816 O O . ALA A 1 107 ? -3.256 -17.719 -18.703 1 98.44 107 ALA A O 1
ATOM 817 N N . ASP A 1 108 ? -2.172 -19.203 -17.422 1 96.31 108 ASP A N 1
ATOM 818 C CA . ASP A 1 108 ? -2.574 -20.312 -18.281 1 96.31 108 ASP A CA 1
ATOM 819 C C . ASP A 1 108 ? -3.941 -20.859 -17.875 1 96.31 108 ASP A C 1
ATOM 821 O O . ASP A 1 108 ? -4.641 -21.469 -18.672 1 96.31 108 ASP A O 1
ATOM 825 N N . ASN A 1 109 ? -4.309 -20.703 -16.641 1 97.44 109 ASN A N 1
ATOM 826 C CA . ASN A 1 109 ? -5.617 -21.172 -16.203 1 97.44 109 ASN A CA 1
ATOM 827 C C . ASN A 1 109 ? -6.523 -20.016 -15.789 1 97.44 109 ASN A C 1
ATOM 829 O O . ASN A 1 109 ? -6.043 -18.922 -15.492 1 97.44 109 ASN A O 1
ATOM 833 N N . ARG A 1 110 ? -7.797 -20.266 -15.734 1 98.06 110 ARG A N 1
ATOM 834 C CA . ARG A 1 110 ? -8.828 -19.25 -15.594 1 98.06 110 ARG A CA 1
ATOM 835 C C . ARG A 1 110 ? -8.719 -18.547 -14.242 1 98.06 110 ARG A C 1
ATOM 837 O O . ARG A 1 110 ? -8.797 -17.312 -14.156 1 98.06 110 ARG A O 1
ATOM 844 N N . GLU A 1 111 ? -8.578 -19.297 -13.164 1 98.5 111 GLU A N 1
ATOM 845 C CA . GLU A 1 111 ? -8.523 -18.688 -11.836 1 98.5 111 GLU A CA 1
ATOM 846 C C . GLU A 1 111 ? -7.344 -17.719 -11.727 1 98.5 111 GLU A C 1
ATOM 848 O O . GLU A 1 111 ? -7.508 -16.578 -11.289 1 98.5 111 GLU A O 1
ATOM 853 N N . ASP A 1 112 ? -6.168 -18.188 -12.164 1 98.75 112 ASP A N 1
ATOM 854 C CA . ASP A 1 112 ? -4.977 -17.344 -12.078 1 98.75 112 ASP A CA 1
ATOM 855 C C . ASP A 1 112 ? -5.129 -16.094 -12.945 1 98.75 112 ASP A C 1
ATOM 857 O O . ASP A 1 112 ? -4.68 -15.016 -12.57 1 98.75 112 ASP A O 1
ATOM 861 N N . GLN A 1 113 ? -5.746 -16.234 -14.109 1 98.88 113 GLN A N 1
ATOM 862 C CA . GLN A 1 113 ? -5.977 -15.078 -14.969 1 98.88 113 GLN A CA 1
ATOM 863 C C . GLN A 1 113 ? -6.867 -14.047 -14.281 1 98.88 113 GLN A C 1
ATOM 865 O O . GLN A 1 113 ? -6.609 -12.844 -14.352 1 98.88 113 GLN A O 1
ATOM 870 N N . LEU A 1 114 ? -7.887 -14.5 -13.625 1 98.88 114 LEU A N 1
ATOM 871 C CA . LEU A 1 114 ? -8.789 -13.594 -12.922 1 98.88 114 LEU A CA 1
ATOM 872 C C . LEU A 1 114 ? -8.055 -12.867 -11.797 1 98.88 114 LEU A C 1
ATOM 874 O O . LEU A 1 114 ? -8.273 -11.672 -11.578 1 98.88 114 LEU A O 1
ATOM 878 N N . LEU A 1 115 ? -7.164 -13.594 -11.062 1 98.94 115 LEU A N 1
ATOM 879 C CA . LEU A 1 115 ? -6.387 -12.969 -10 1 98.94 115 LEU A CA 1
ATOM 880 C C . LEU A 1 115 ? -5.488 -11.875 -10.562 1 98.94 115 LEU A C 1
ATOM 882 O O . LEU A 1 115 ? -5.402 -10.781 -9.992 1 98.94 115 LEU A O 1
ATOM 886 N N . LEU A 1 116 ? -4.852 -12.148 -11.695 1 98.88 116 LEU A N 1
ATOM 887 C CA . LEU A 1 116 ? -3.988 -11.156 -12.328 1 98.88 116 LEU A CA 1
ATOM 888 C C . LEU A 1 116 ? -4.805 -9.984 -12.859 1 98.88 116 LEU A C 1
ATOM 890 O O . LEU A 1 116 ? -4.375 -8.828 -12.766 1 98.88 116 LEU A O 1
ATOM 894 N N . ASP A 1 117 ? -6.016 -10.266 -13.391 1 98.88 117 ASP A N 1
ATOM 895 C CA . ASP A 1 117 ? -6.891 -9.203 -13.867 1 98.88 117 ASP A CA 1
ATOM 896 C C . ASP A 1 117 ? -7.297 -8.266 -12.727 1 98.88 117 ASP A C 1
ATOM 898 O O . ASP A 1 117 ? -7.359 -7.051 -12.906 1 98.88 117 ASP A O 1
ATOM 902 N N . VAL A 1 118 ? -7.598 -8.852 -11.562 1 98.88 118 VAL A N 1
ATOM 903 C CA . VAL A 1 118 ? -7.961 -8.047 -10.398 1 98.88 118 VAL A CA 1
ATOM 904 C C . VAL A 1 118 ? -6.785 -7.16 -10 1 98.88 118 VAL A C 1
ATOM 906 O O . VAL A 1 118 ? -6.941 -5.949 -9.82 1 98.88 118 VAL A O 1
ATOM 909 N N . ALA A 1 119 ? -5.586 -7.754 -9.883 1 98.88 119 ALA A N 1
ATOM 910 C CA . ALA A 1 119 ? -4.398 -7.008 -9.477 1 98.88 119 ALA A CA 1
ATOM 911 C C . ALA A 1 119 ? -4.145 -5.832 -10.414 1 98.88 119 ALA A C 1
ATOM 913 O O . ALA A 1 119 ? -3.912 -4.707 -9.961 1 98.88 119 ALA A O 1
ATOM 914 N N . LEU A 1 120 ? -4.254 -6.07 -11.711 1 98.62 120 LEU A N 1
ATOM 915 C CA . LEU A 1 120 ? -3.955 -5.031 -12.688 1 98.62 120 LEU A CA 1
ATOM 916 C C . LEU A 1 120 ? -5.059 -3.98 -12.727 1 98.62 120 LEU A C 1
ATOM 918 O O . LEU A 1 120 ? -4.789 -2.793 -12.914 1 98.62 120 LEU A O 1
ATOM 922 N N . ALA A 1 121 ? -6.312 -4.41 -12.547 1 98.62 121 ALA A N 1
ATOM 923 C CA . ALA A 1 121 ? -7.426 -3.465 -12.516 1 98.62 121 ALA A CA 1
ATOM 924 C C . ALA A 1 121 ? -7.301 -2.514 -11.328 1 98.62 121 ALA A C 1
ATOM 926 O O . ALA A 1 121 ? -7.641 -1.333 -11.43 1 98.62 121 ALA A O 1
ATOM 927 N N . LEU A 1 122 ? -6.828 -3.049 -10.148 1 98.62 122 LEU A N 1
ATOM 928 C CA . LEU A 1 122 ? -6.586 -2.199 -8.984 1 98.62 122 LEU A CA 1
ATOM 929 C C . LEU A 1 122 ? -5.633 -1.063 -9.328 1 98.62 122 LEU A C 1
ATOM 931 O O . LEU A 1 122 ? -5.871 0.089 -8.969 1 98.62 122 LEU A O 1
ATOM 935 N N . LEU A 1 123 ? -4.566 -1.428 -10.039 1 98.06 123 LEU A N 1
ATOM 936 C CA . LEU A 1 123 ? -3.535 -0.462 -10.406 1 98.06 123 LEU A CA 1
ATOM 937 C C . LEU A 1 123 ? -4.043 0.501 -11.469 1 98.06 123 LEU A C 1
ATOM 939 O O . LEU A 1 123 ? -3.854 1.715 -11.359 1 98.06 123 LEU A O 1
ATOM 943 N N . GLN A 1 124 ? -4.766 0.021 -12.422 1 97.25 124 GLN A N 1
ATOM 944 C CA . GLN A 1 124 ? -5.152 0.791 -13.602 1 97.25 124 GLN A CA 1
ATOM 945 C C . GLN A 1 124 ? -6.332 1.711 -13.289 1 97.25 124 GLN A C 1
ATOM 947 O O . GLN A 1 124 ? -6.438 2.801 -13.852 1 97.25 124 GLN A O 1
ATOM 952 N N . HIS A 1 125 ? -7.152 1.241 -12.422 1 97.5 125 HIS A N 1
ATOM 953 C CA . HIS A 1 125 ? -8.383 1.981 -12.164 1 97.5 125 HIS A CA 1
ATOM 954 C C . HIS A 1 125 ? -8.445 2.457 -10.719 1 97.5 125 HIS A C 1
ATOM 956 O O . HIS A 1 125 ? -9.531 2.775 -10.211 1 97.5 125 HIS A O 1
ATOM 962 N N . ARG A 1 126 ? -7.363 2.496 -9.984 1 97.62 126 ARG A N 1
ATOM 963 C CA . ARG A 1 126 ? -7.227 3.061 -8.641 1 97.62 126 ARG A CA 1
ATOM 964 C C . ARG A 1 126 ? -8.234 2.436 -7.684 1 97.62 126 ARG A C 1
ATOM 966 O O . ARG A 1 126 ? -8.922 3.146 -6.945 1 97.62 126 ARG A O 1
ATOM 973 N N . GLY A 1 127 ? -8.375 1.111 -7.836 1 97.81 127 GLY A N 1
ATOM 974 C CA . GLY A 1 127 ? -9.211 0.352 -6.926 1 97.81 127 GLY A CA 1
ATOM 975 C C . GLY A 1 127 ? -10.633 0.177 -7.43 1 97.81 127 GLY A C 1
ATOM 976 O O . GLY A 1 127 ? -11.391 -0.642 -6.898 1 97.81 127 GLY A O 1
ATOM 977 N N . LYS A 1 128 ? -11.078 0.869 -8.438 1 97 128 LYS A N 1
ATOM 978 C CA . LYS A 1 128 ? -12.43 0.759 -8.969 1 97 128 LYS A CA 1
ATOM 979 C C . LYS A 1 128 ? -12.547 -0.42 -9.93 1 97 128 LYS A C 1
ATOM 981 O O . LYS A 1 128 ? -12.539 -0.239 -11.148 1 97 128 LYS A O 1
ATOM 986 N N . LEU A 1 129 ? -12.703 -1.585 -9.375 1 97.5 129 LEU A N 1
ATOM 987 C CA . LEU A 1 129 ? -12.852 -2.787 -10.188 1 97.5 129 LEU A CA 1
ATOM 988 C C . LEU A 1 129 ? -14.133 -2.727 -11.016 1 97.5 129 LEU A C 1
ATOM 990 O O . LEU A 1 129 ? -15.195 -2.357 -10.5 1 97.5 129 LEU A O 1
ATOM 994 N N . PRO A 1 130 ? -14.016 -3.086 -12.289 1 97.19 130 PRO A N 1
ATOM 995 C CA . PRO A 1 130 ? -15.266 -3.252 -13.031 1 97.19 130 PRO A CA 1
ATOM 996 C C . PRO A 1 130 ? -16.203 -4.273 -12.391 1 97.19 130 PRO A C 1
ATOM 998 O O . PRO A 1 130 ? -15.75 -5.312 -11.898 1 97.19 130 PRO A O 1
ATOM 1001 N N . ASP A 1 131 ? -17.484 -3.984 -12.438 1 96.75 131 ASP A N 1
ATOM 1002 C CA . ASP A 1 131 ? -18.469 -4.898 -11.875 1 96.75 131 ASP A CA 1
ATOM 1003 C C . ASP A 1 131 ? -18.391 -6.273 -12.523 1 96.75 131 ASP A C 1
ATOM 1005 O O . ASP A 1 131 ? -18.562 -7.297 -11.859 1 96.75 131 ASP A O 1
ATOM 1009 N N . SER A 1 132 ? -18.109 -6.27 -13.773 1 97.81 132 SER A N 1
ATOM 1010 C CA . SER A 1 132 ? -18.047 -7.531 -14.516 1 97.81 132 SER A CA 1
ATOM 1011 C C . SER A 1 132 ? -16.875 -8.391 -14.023 1 97.81 132 SER A C 1
ATOM 1013 O O . SER A 1 132 ? -17 -9.617 -13.93 1 97.81 132 SER A O 1
ATOM 1015 N N . LEU A 1 133 ? -15.797 -7.781 -13.719 1 98.38 133 LEU A N 1
ATOM 1016 C CA . LEU A 1 133 ? -14.633 -8.523 -13.227 1 98.38 133 LEU A CA 1
ATOM 1017 C C . LEU A 1 133 ? -14.914 -9.141 -11.867 1 98.38 133 LEU A C 1
ATOM 1019 O O . LEU A 1 133 ? -14.57 -10.297 -11.625 1 98.38 133 LEU A O 1
ATOM 1023 N N . LEU A 1 134 ? -15.516 -8.391 -11 1 97.56 134 LEU A N 1
ATOM 1024 C CA . LEU A 1 134 ? -15.867 -8.914 -9.688 1 97.56 134 LEU A CA 1
ATOM 1025 C C . LEU A 1 134 ? -16.844 -10.078 -9.812 1 97.56 134 LEU A C 1
ATOM 1027 O O . LEU A 1 134 ? -16.688 -11.102 -9.148 1 97.56 134 LEU A O 1
ATOM 1031 N N . THR A 1 135 ? -17.812 -9.906 -10.664 1 97.12 135 THR A N 1
ATOM 1032 C CA . THR A 1 135 ? -18.797 -10.961 -10.898 1 97.12 135 THR A CA 1
ATOM 1033 C C . THR A 1 135 ? -18.125 -12.211 -11.461 1 97.12 135 THR A C 1
ATOM 1035 O O . THR A 1 135 ? -18.438 -13.328 -11.047 1 97.12 135 THR A O 1
ATOM 1038 N N . ASP A 1 136 ? -17.203 -12.047 -12.398 1 98.25 136 ASP A N 1
ATOM 1039 C CA . ASP A 1 136 ? -16.469 -13.164 -12.977 1 98.25 136 ASP A CA 1
ATOM 1040 C C . ASP A 1 136 ? -15.688 -13.922 -11.906 1 98.25 136 ASP A C 1
ATOM 1042 O O . ASP A 1 136 ? -15.617 -15.148 -11.938 1 98.25 136 ASP A O 1
ATOM 1046 N N . CYS A 1 137 ? -15.094 -13.211 -10.969 1 98.44 137 CYS A N 1
ATOM 1047 C CA . CYS A 1 137 ? -14.344 -13.828 -9.883 1 98.44 137 CYS A CA 1
ATOM 1048 C C . CYS A 1 137 ? -15.258 -14.688 -9.016 1 98.44 137 CYS A C 1
ATOM 1050 O O . CYS A 1 137 ? -14.969 -15.859 -8.773 1 98.44 137 CYS A O 1
ATOM 1052 N N . LEU A 1 138 ? -16.359 -14.102 -8.633 1 97.12 138 LEU A N 1
ATOM 1053 C CA . LEU A 1 138 ? -17.266 -14.805 -7.742 1 97.12 138 LEU A CA 1
ATOM 1054 C C . LEU A 1 138 ? -17.875 -16.031 -8.438 1 97.12 138 LEU A C 1
ATOM 1056 O O . LEU A 1 138 ? -18 -17.094 -7.824 1 97.12 138 LEU A O 1
ATOM 1060 N N . ASP A 1 139 ? -18.141 -15.883 -9.695 1 97.44 139 ASP A N 1
ATOM 1061 C CA . ASP A 1 139 ? -18.688 -16.984 -10.484 1 97.44 139 ASP A CA 1
ATOM 1062 C C . ASP A 1 139 ? -17.672 -18.109 -10.633 1 97.44 139 ASP A C 1
ATOM 1064 O O . ASP A 1 139 ? -18.047 -19.281 -10.742 1 97.44 139 ASP A O 1
ATOM 1068 N N . ALA A 1 140 ? -16.406 -17.781 -10.617 1 98.19 140 ALA A N 1
ATOM 1069 C CA . ALA A 1 140 ? -15.344 -18.766 -10.773 1 98.19 140 ALA A CA 1
ATOM 1070 C C . ALA A 1 140 ? -14.984 -19.406 -9.445 1 98.19 140 ALA A C 1
ATOM 1072 O O . ALA A 1 140 ? -14.109 -20.266 -9.375 1 98.19 140 ALA A O 1
ATOM 1073 N N . GLY A 1 141 ? -15.656 -18.969 -8.375 1 97.81 141 GLY A N 1
ATOM 1074 C CA . GLY A 1 141 ? -15.438 -19.578 -7.074 1 97.81 141 GLY A CA 1
ATOM 1075 C C . GLY A 1 141 ? -14.391 -18.844 -6.246 1 97.81 141 GLY A C 1
ATOM 1076 O O . GLY A 1 141 ? -14.008 -19.312 -5.172 1 97.81 141 GLY A O 1
ATOM 1077 N N . ILE A 1 142 ? -13.914 -17.734 -6.738 1 98.56 142 ILE A N 1
ATOM 1078 C CA . ILE A 1 142 ? -13.016 -16.906 -5.949 1 98.56 142 ILE A CA 1
ATOM 1079 C C . ILE A 1 142 ? -13.82 -16.141 -4.898 1 98.56 142 ILE A C 1
ATOM 1081 O O . ILE A 1 142 ? -14.68 -15.312 -5.242 1 98.56 142 ILE A O 1
ATOM 1085 N N . SER A 1 143 ? -13.516 -16.422 -3.641 1 98.31 143 SER A N 1
ATOM 1086 C CA . SER A 1 143 ? -14.289 -15.828 -2.549 1 98.31 143 SER A CA 1
ATOM 1087 C C . SER A 1 143 ? -14 -14.344 -2.404 1 98.31 143 SER A C 1
ATOM 1089 O O . SER A 1 143 ? -12.977 -13.852 -2.883 1 98.31 143 SER A O 1
ATOM 1091 N N . GLU A 1 144 ? -14.883 -13.625 -1.736 1 98.06 144 GLU A N 1
ATOM 1092 C CA . GLU A 1 144 ? -14.664 -12.219 -1.431 1 98.06 144 GLU A CA 1
ATOM 1093 C C . GLU A 1 144 ? -13.398 -12.023 -0.601 1 98.06 144 GLU A C 1
ATOM 1095 O O . GLU A 1 144 ? -12.656 -11.062 -0.812 1 98.06 144 GLU A O 1
ATOM 1100 N N . ALA A 1 145 ? -13.188 -12.953 0.338 1 98.56 145 ALA A N 1
ATOM 1101 C CA . ALA A 1 145 ? -11.984 -12.922 1.164 1 98.56 145 ALA A CA 1
ATOM 1102 C C . ALA A 1 145 ? -10.727 -13.039 0.307 1 98.56 145 ALA A C 1
ATOM 1104 O O . ALA A 1 145 ? -9.734 -12.359 0.566 1 98.56 145 ALA A O 1
ATOM 1105 N N . LYS A 1 146 ? -10.797 -13.938 -0.671 1 98.81 146 LYS A N 1
ATOM 1106 C CA . LYS A 1 146 ? -9.641 -14.109 -1.554 1 98.81 146 LYS A CA 1
ATOM 1107 C C . LYS A 1 146 ? -9.422 -12.883 -2.424 1 98.81 146 LYS A C 1
ATOM 1109 O O . LYS A 1 146 ? -8.281 -12.484 -2.666 1 98.81 146 LYS A O 1
ATOM 1114 N N . VAL A 1 147 ? -10.484 -12.172 -2.91 1 98.62 147 VAL A N 1
ATOM 1115 C CA . VAL A 1 147 ? -10.367 -10.914 -3.641 1 98.62 147 VAL A CA 1
ATOM 1116 C C . VAL A 1 147 ? -9.688 -9.867 -2.764 1 98.62 147 VAL A C 1
ATOM 1118 O O . VAL A 1 147 ? -8.812 -9.141 -3.225 1 98.62 147 VAL A O 1
ATOM 1121 N N . MET A 1 148 ? -10.031 -9.844 -1.49 1 98.56 148 MET A N 1
ATOM 1122 C CA . MET A 1 148 ? -9.43 -8.891 -0.562 1 98.56 148 MET A CA 1
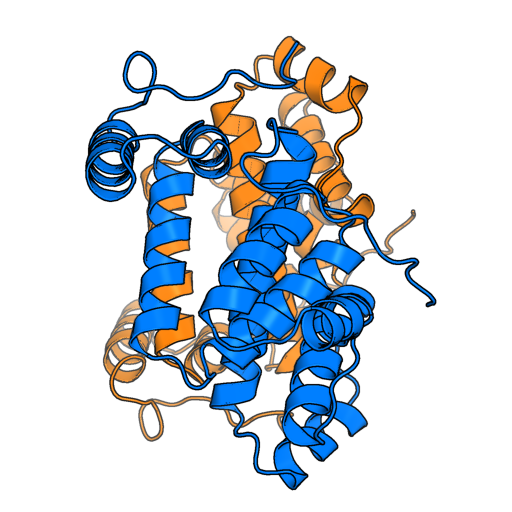ATOM 1123 C C . MET A 1 148 ? -7.941 -9.18 -0.38 1 98.56 148 MET A C 1
ATOM 1125 O O . MET A 1 148 ? -7.137 -8.258 -0.257 1 98.56 148 MET A O 1
ATOM 1129 N N . GLN A 1 149 ? -7.59 -10.422 -0.388 1 98.88 149 GLN A N 1
ATOM 1130 C CA . GLN A 1 149 ? -6.176 -10.742 -0.249 1 98.88 149 GLN A CA 1
ATOM 1131 C C . GLN A 1 149 ? -5.398 -10.359 -1.507 1 98.88 149 GLN A C 1
ATOM 1133 O O . GLN A 1 149 ? -4.238 -9.961 -1.428 1 98.88 149 GLN A O 1
ATOM 1138 N N . VAL A 1 150 ? -6.043 -10.523 -2.676 1 98.94 150 VAL A N 1
ATOM 1139 C CA . VAL A 1 150 ? -5.395 -10.047 -3.891 1 98.94 150 VAL A CA 1
ATOM 1140 C C . VAL A 1 150 ? -5.172 -8.539 -3.795 1 98.94 150 VAL A C 1
ATOM 1142 O O . VAL A 1 150 ? -4.109 -8.031 -4.164 1 98.94 150 VAL A O 1
ATOM 1145 N N . CYS A 1 151 ? -6.16 -7.828 -3.283 1 98.88 151 CYS A N 1
ATOM 1146 C CA . CYS A 1 151 ? -6.043 -6.387 -3.102 1 98.88 151 CYS A CA 1
ATOM 1147 C C . CYS A 1 151 ? -4.883 -6.047 -2.172 1 98.88 151 CYS A C 1
ATOM 1149 O O . CYS A 1 151 ? -4.047 -5.203 -2.494 1 98.88 151 CYS A O 1
ATOM 1151 N N . ALA A 1 152 ? -4.789 -6.762 -1.076 1 98.88 152 ALA A N 1
ATOM 1152 C CA . ALA A 1 152 ? -3.768 -6.484 -0.072 1 98.88 152 ALA A CA 1
ATOM 1153 C C . ALA A 1 152 ? -2.379 -6.855 -0.584 1 98.88 152 ALA A C 1
ATOM 1155 O O . ALA A 1 152 ? -1.417 -6.109 -0.387 1 98.88 152 ALA A O 1
ATOM 1156 N N . TRP A 1 153 ? -2.258 -8.008 -1.241 1 98.94 153 TRP A N 1
ATOM 1157 C CA . TRP A 1 153 ? -0.974 -8.438 -1.781 1 98.94 153 TRP A CA 1
ATOM 1158 C C . TRP A 1 153 ? -0.498 -7.492 -2.879 1 98.94 153 TRP A C 1
ATOM 1160 O O . TRP A 1 153 ? 0.685 -7.148 -2.941 1 98.94 153 TRP A O 1
ATOM 1170 N N . SER A 1 154 ? -1.438 -7.035 -3.695 1 98.94 154 SER A N 1
ATOM 1171 C CA . SER A 1 154 ? -1.113 -6.047 -4.719 1 98.94 154 SER A CA 1
ATOM 1172 C C . SER A 1 154 ? -0.679 -4.727 -4.094 1 98.94 154 SER A C 1
ATOM 1174 O O . SER A 1 154 ? 0.265 -4.09 -4.566 1 98.94 154 SER A O 1
ATOM 1176 N N . GLY A 1 155 ? -1.38 -4.348 -3.023 1 98.81 155 GLY A N 1
ATOM 1177 C CA . GLY A 1 155 ? -1.029 -3.115 -2.334 1 98.81 155 GLY A CA 1
ATOM 1178 C C . GLY A 1 155 ? 0.357 -3.15 -1.718 1 98.81 155 GLY A C 1
ATOM 1179 O O . GLY A 1 155 ? 1.108 -2.178 -1.812 1 98.81 155 GLY A O 1
ATOM 1180 N N . LEU A 1 156 ? 0.717 -4.25 -1.1 1 98.81 156 LEU A N 1
ATOM 1181 C CA . LEU A 1 156 ? 2.035 -4.402 -0.494 1 98.81 156 LEU A CA 1
ATOM 1182 C C . LEU A 1 156 ? 3.127 -4.387 -1.558 1 98.81 156 LEU A C 1
ATOM 1184 O O . LEU A 1 156 ? 4.176 -3.77 -1.367 1 98.81 156 LEU A O 1
ATOM 1188 N N . ASN A 1 157 ? 2.885 -5.062 -2.65 1 98.88 157 ASN A N 1
ATOM 1189 C CA . ASN A 1 157 ? 3.863 -5.078 -3.73 1 98.88 157 ASN A CA 1
ATOM 1190 C C . ASN A 1 157 ? 3.977 -3.713 -4.406 1 98.88 157 ASN A C 1
ATOM 1192 O O . ASN A 1 157 ? 5.07 -3.293 -4.789 1 98.88 157 ASN A O 1
ATOM 1196 N N . ASN A 1 158 ? 2.836 -3.068 -4.562 1 98.88 158 ASN A N 1
ATOM 1197 C CA . ASN A 1 158 ? 2.869 -1.71 -5.094 1 98.88 158 ASN A CA 1
ATOM 1198 C C . ASN A 1 158 ? 3.76 -0.8 -4.254 1 98.88 158 ASN A C 1
ATOM 1200 O O . ASN A 1 158 ? 4.57 -0.046 -4.797 1 98.88 158 ASN A O 1
ATOM 1204 N N . PHE A 1 159 ? 3.619 -0.95 -2.953 1 98.88 159 PHE A N 1
ATOM 1205 C CA . PHE A 1 159 ? 4.434 -0.149 -2.047 1 98.88 159 PHE A CA 1
ATOM 1206 C C . PHE A 1 159 ? 5.906 -0.521 -2.168 1 98.88 159 PHE A C 1
ATOM 1208 O O . PHE A 1 159 ? 6.766 0.356 -2.258 1 98.88 159 PHE A O 1
ATOM 1215 N N . SER A 1 160 ? 6.25 -1.777 -2.176 1 98.69 160 SER A N 1
ATOM 1216 C CA . SER A 1 160 ? 7.645 -2.184 -2.285 1 98.69 160 SER A CA 1
ATOM 1217 C C . SER A 1 160 ? 8.25 -1.724 -3.607 1 98.69 160 SER A C 1
ATOM 1219 O O . SER A 1 160 ? 9.438 -1.38 -3.666 1 98.69 160 SER A O 1
ATOM 1221 N N . ASN A 1 161 ? 7.445 -1.735 -4.656 1 98.88 161 ASN A N 1
ATOM 1222 C CA . ASN A 1 161 ? 7.914 -1.188 -5.926 1 98.88 161 ASN A CA 1
ATOM 1223 C C . ASN A 1 161 ? 8.242 0.298 -5.809 1 98.88 161 ASN A C 1
ATOM 1225 O O . ASN A 1 161 ? 9.242 0.762 -6.352 1 98.88 161 ASN A O 1
ATOM 1229 N N . TRP A 1 162 ? 7.34 1.067 -5.094 1 98.75 162 TRP A N 1
ATOM 1230 C CA . TRP A 1 162 ? 7.594 2.49 -4.895 1 98.75 162 TRP A CA 1
ATOM 1231 C C . TRP A 1 162 ? 8.906 2.711 -4.148 1 98.75 162 TRP A C 1
ATOM 1233 O O . TRP A 1 162 ? 9.672 3.617 -4.484 1 98.75 162 TRP A O 1
ATOM 1243 N N . VAL A 1 163 ? 9.141 1.896 -3.121 1 98.44 163 VAL A N 1
ATOM 1244 C CA . VAL A 1 163 ? 10.375 2.006 -2.352 1 98.44 163 VAL A CA 1
ATOM 1245 C C . VAL A 1 163 ? 11.578 1.772 -3.264 1 98.44 163 VAL A C 1
ATOM 1247 O O . VAL A 1 163 ? 12.5 2.586 -3.301 1 98.44 163 VAL A O 1
ATOM 1250 N N . ASN A 1 164 ? 11.547 0.743 -4.047 1 98.31 164 ASN A N 1
ATOM 1251 C CA . ASN A 1 164 ? 12.672 0.424 -4.922 1 98.31 164 ASN A CA 1
ATOM 1252 C C . ASN A 1 164 ? 12.844 1.472 -6.016 1 98.31 164 ASN A C 1
ATOM 1254 O O . ASN A 1 164 ? 13.969 1.827 -6.367 1 98.31 164 ASN A O 1
ATOM 1258 N N . ASN A 1 165 ? 11.781 1.926 -6.551 1 98.06 165 ASN A N 1
ATOM 1259 C CA . ASN A 1 165 ? 11.852 2.938 -7.602 1 98.06 165 ASN A CA 1
ATOM 1260 C C . ASN A 1 165 ? 12.359 4.27 -7.059 1 98.06 165 ASN A C 1
ATOM 1262 O O . ASN A 1 165 ? 12.992 5.043 -7.785 1 98.06 165 ASN A O 1
ATOM 1266 N N . THR A 1 166 ? 12.055 4.523 -5.785 1 97.56 166 THR A N 1
ATOM 1267 C CA . THR A 1 166 ? 12.523 5.742 -5.133 1 97.56 166 THR A CA 1
ATOM 1268 C C . THR A 1 166 ? 14 5.629 -4.777 1 97.56 166 THR A C 1
ATOM 1270 O O . THR A 1 166 ? 14.789 6.523 -5.094 1 97.56 166 THR A O 1
ATOM 1273 N N . VAL A 1 167 ? 14.367 4.484 -4.219 1 97.44 167 VAL A N 1
ATOM 1274 C CA . VAL A 1 167 ? 15.703 4.328 -3.65 1 97.44 167 VAL A CA 1
ATOM 1275 C C . VAL A 1 167 ? 16.672 3.869 -4.734 1 97.44 167 VAL A C 1
ATOM 1277 O O . VAL A 1 167 ? 17.859 4.199 -4.695 1 97.44 167 VAL A O 1
ATOM 1280 N N . GLN A 1 168 ? 16.203 3.055 -5.727 1 96.62 168 GLN A N 1
ATOM 1281 C CA . GLN A 1 168 ? 16.953 2.512 -6.855 1 96.62 168 GLN A CA 1
ATOM 1282 C C . GLN A 1 168 ? 18.172 1.715 -6.379 1 96.62 168 GLN A C 1
ATOM 1284 O O . GLN A 1 168 ? 19.297 1.955 -6.828 1 96.62 168 GLN A O 1
ATOM 1289 N N . PRO A 1 169 ? 17.891 0.776 -5.527 1 97.06 169 PRO A N 1
ATOM 1290 C CA . PRO A 1 169 ? 19 -0.048 -5.074 1 97.06 169 PRO A CA 1
ATOM 1291 C C . PRO A 1 169 ? 19.562 -0.946 -6.18 1 97.06 169 PRO A C 1
ATOM 1293 O O . PRO A 1 169 ? 18.875 -1.218 -7.164 1 97.06 169 PRO A O 1
ATOM 1296 N N . LYS A 1 170 ? 20.844 -1.385 -5.973 1 96.75 170 LYS A N 1
ATOM 1297 C CA . LYS A 1 170 ? 21.391 -2.381 -6.883 1 96.75 170 LYS A CA 1
ATOM 1298 C C . LYS A 1 170 ? 20.609 -3.686 -6.82 1 96.75 170 LYS A C 1
ATOM 1300 O O . LYS A 1 170 ? 20.188 -4.109 -5.742 1 96.75 170 LYS A O 1
ATOM 1305 N N . ILE A 1 171 ? 20.406 -4.352 -7.977 1 97.75 171 ILE A N 1
ATOM 1306 C CA . ILE A 1 171 ? 19.672 -5.605 -8.062 1 97.75 171 ILE A CA 1
ATOM 1307 C C . ILE A 1 171 ? 20.547 -6.758 -7.578 1 97.75 171 ILE A C 1
ATOM 1309 O O . ILE A 1 171 ? 21.656 -6.945 -8.062 1 97.75 171 ILE A O 1
ATOM 1313 N N . ASP A 1 172 ? 20.047 -7.543 -6.645 1 97.5 172 ASP A N 1
ATOM 1314 C CA . ASP A 1 172 ? 20.781 -8.633 -6.012 1 97.5 172 ASP A CA 1
ATOM 1315 C C . ASP A 1 172 ? 20.578 -9.945 -6.762 1 97.5 172 ASP A C 1
ATOM 1317 O O . ASP A 1 172 ? 21.156 -10.969 -6.395 1 97.5 172 ASP A O 1
ATOM 1321 N N . PHE A 1 173 ? 19.781 -9.977 -7.836 1 97.06 173 PHE A N 1
ATOM 1322 C CA . PHE A 1 173 ? 19.312 -11.164 -8.531 1 97.06 173 PHE A CA 1
ATOM 1323 C C . PHE A 1 173 ? 19.719 -11.133 -10 1 97.06 173 PHE A C 1
ATOM 1325 O O . PHE A 1 173 ? 20.094 -10.078 -10.516 1 97.06 173 PHE A O 1
ATOM 1332 N N . PRO A 1 174 ? 19.688 -12.352 -10.562 1 97.19 174 PRO A N 1
ATOM 1333 C CA . PRO A 1 174 ? 19.812 -12.258 -12.023 1 97.19 174 PRO A CA 1
ATOM 1334 C C . PRO A 1 174 ? 18.797 -11.297 -12.633 1 97.19 174 PRO A C 1
ATOM 1336 O O . PRO A 1 174 ? 17.594 -11.43 -12.391 1 97.19 174 PRO A O 1
ATOM 1339 N N . ARG A 1 175 ? 19.297 -10.414 -13.398 1 97.94 175 ARG A N 1
ATOM 1340 C CA . ARG A 1 175 ? 18.438 -9.367 -13.953 1 97.94 175 ARG A CA 1
ATOM 1341 C C . ARG A 1 175 ? 17.438 -9.945 -14.945 1 97.94 175 ARG A C 1
ATOM 1343 O O . ARG A 1 175 ? 17.781 -10.789 -15.773 1 97.94 175 ARG A O 1
ATOM 1350 N N . VAL A 1 176 ? 16.266 -9.609 -14.812 1 98 176 VAL A N 1
ATOM 1351 C CA . VAL A 1 176 ? 15.195 -9.938 -15.742 1 98 176 VAL A CA 1
ATOM 1352 C C . VAL A 1 176 ? 14.609 -8.656 -16.312 1 98 176 VAL A C 1
ATOM 1354 O O . VAL A 1 176 ? 14.25 -7.738 -15.578 1 98 176 VAL A O 1
ATOM 1357 N N . PRO A 1 177 ? 14.523 -8.547 -17.609 1 97.38 177 PRO A N 1
ATOM 1358 C CA . PRO A 1 177 ? 14.016 -7.305 -18.203 1 97.38 177 PRO A CA 1
ATOM 1359 C C . PRO A 1 177 ? 12.508 -7.129 -18.016 1 97.38 177 PRO A C 1
ATOM 1361 O O . PRO A 1 177 ? 11.773 -8.117 -17.984 1 97.38 177 PRO A O 1
ATOM 1364 N N . LEU A 1 178 ? 12.078 -5.891 -17.953 1 98.19 178 LEU A N 1
ATOM 1365 C CA . LEU A 1 178 ? 10.656 -5.562 -18 1 98.19 178 LEU A CA 1
ATOM 1366 C C . LEU A 1 178 ? 10.047 -5.941 -19.344 1 98.19 178 LEU A C 1
ATOM 1368 O O . LEU A 1 178 ? 10.711 -5.859 -20.375 1 98.19 178 LEU A O 1
ATOM 1372 N N . GLN A 1 179 ? 8.898 -6.387 -19.266 1 97.44 179 GLN A N 1
ATOM 1373 C CA . GLN A 1 179 ? 8.125 -6.617 -20.484 1 97.44 179 GLN A CA 1
ATOM 1374 C C . GLN A 1 179 ? 7.371 -5.355 -20.906 1 97.44 179 GLN A C 1
ATOM 1376 O O . GLN A 1 179 ? 6.965 -4.559 -20.062 1 97.44 179 GLN A O 1
ATOM 1381 N N . PRO A 1 180 ? 7.23 -5.211 -22.156 1 91.5 180 PRO A N 1
ATOM 1382 C CA . PRO A 1 180 ? 6.441 -4.055 -22.578 1 91.5 180 PRO A CA 1
ATOM 1383 C C . PRO A 1 180 ? 5 -4.109 -22.062 1 91.5 180 PRO A C 1
ATOM 1385 O O . PRO A 1 180 ? 4.398 -5.184 -22.016 1 91.5 180 PRO A O 1
ATOM 1388 N N . TYR A 1 181 ? 4.629 -3.039 -21.438 1 74.56 181 TYR A N 1
ATOM 1389 C CA . TYR A 1 181 ? 3.252 -2.99 -20.969 1 74.56 181 TYR A CA 1
ATOM 1390 C C . TYR A 1 181 ? 2.32 -2.449 -22.047 1 74.56 181 TYR A C 1
ATOM 1392 O O . TYR A 1 181 ? 2.584 -1.396 -22.625 1 74.56 181 TYR A O 1
ATOM 1400 N N . THR A 1 182 ? 1.455 -3.367 -22.625 1 63.94 182 THR A N 1
ATOM 1401 C CA . THR A 1 182 ? 0.471 -2.914 -23.609 1 63.94 182 T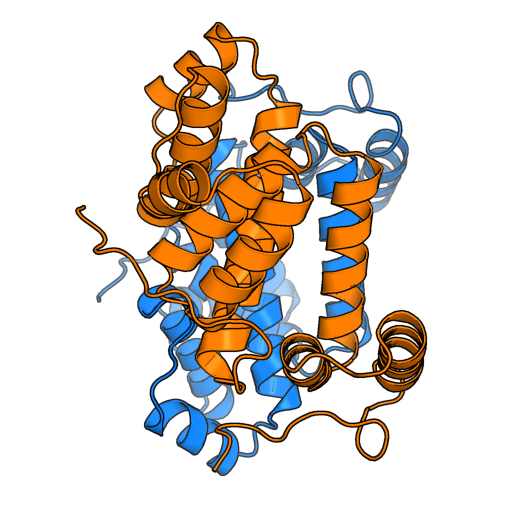HR A CA 1
ATOM 1402 C C . THR A 1 182 ? -0.864 -2.613 -22.922 1 63.94 182 THR A C 1
ATOM 1404 O O . THR A 1 182 ? -1.421 -3.467 -22.234 1 63.94 182 THR A O 1
ATOM 1407 N N . GLU A 1 183 ? -1.147 -1.284 -22.781 1 53 183 GLU A N 1
ATOM 1408 C CA . GLU A 1 183 ? -2.422 -0.868 -22.188 1 53 183 GLU A CA 1
ATOM 1409 C C . GLU A 1 183 ? -3.594 -1.551 -22.891 1 53 183 GLU A C 1
ATOM 1411 O O . GLU A 1 183 ? -3.562 -1.763 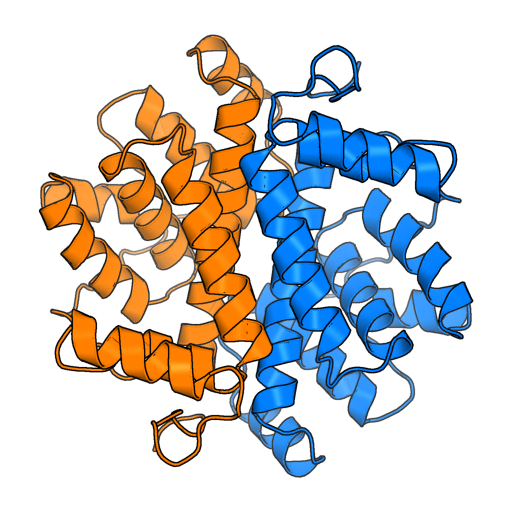-24.109 1 53 183 GLU A O 1
ATOM 1416 N N . MET B 1 1 ? -27.688 -2.547 -3.428 1 45.38 1 MET B N 1
ATOM 1417 C CA . MET B 1 1 ? -27.031 -3.746 -2.912 1 45.38 1 MET B CA 1
ATOM 1418 C C . MET B 1 1 ? -25.531 -3.535 -2.793 1 45.38 1 MET B C 1
ATOM 1420 O O . MET B 1 1 ? -24.938 -2.816 -3.596 1 45.38 1 MET B O 1
ATOM 1424 N N . GLU B 1 2 ? -24.859 -3.719 -1.594 1 66 2 GLU B N 1
ATOM 1425 C CA . GLU B 1 2 ? -23.422 -3.582 -1.389 1 66 2 GLU B CA 1
ATOM 1426 C C . GLU B 1 2 ? -22.641 -4.531 -2.297 1 66 2 GLU B C 1
ATOM 1428 O O . GLU B 1 2 ? -23.078 -5.652 -2.559 1 66 2 GLU B O 1
ATOM 1433 N N . ARG B 1 3 ? -21.734 -3.977 -2.934 1 84.88 3 ARG B N 1
ATOM 1434 C CA . ARG B 1 3 ? -20.953 -4.684 -3.955 1 84.88 3 ARG B CA 1
ATOM 1435 C C . ARG B 1 3 ? -20.375 -5.977 -3.4 1 84.88 3 ARG B C 1
ATOM 1437 O O . ARG B 1 3 ? -20.375 -7.008 -4.078 1 84.88 3 ARG B O 1
ATOM 1444 N N . LEU B 1 4 ? -19.891 -6.043 -2.105 1 93.94 4 LEU B N 1
ATOM 1445 C CA . LEU B 1 4 ? -19.406 -7.188 -1.351 1 93.94 4 LEU B CA 1
ATOM 1446 C C . LEU B 1 4 ? -20.109 -7.297 -0.002 1 93.94 4 LEU B C 1
ATOM 1448 O O . LEU B 1 4 ? -20.734 -6.336 0.455 1 93.94 4 LEU B O 1
ATOM 1452 N N . THR B 1 5 ? -20.031 -8.445 0.542 1 92.06 5 THR B N 1
ATOM 1453 C CA . THR B 1 5 ? -20.688 -8.68 1.823 1 92.06 5 THR B CA 1
ATOM 1454 C C . THR B 1 5 ? -19.953 -7.957 2.947 1 92.06 5 THR B C 1
ATOM 1456 O O . THR B 1 5 ? -18.75 -8.18 3.16 1 92.06 5 THR B O 1
ATOM 1459 N N . LYS B 1 6 ? -20.672 -7.152 3.645 1 90 6 LYS B N 1
ATOM 1460 C CA . LYS B 1 6 ? -20.109 -6.43 4.777 1 90 6 LYS B CA 1
ATOM 1461 C C . LYS B 1 6 ? -19.719 -7.387 5.902 1 90 6 LYS B C 1
ATOM 1463 O O . LYS B 1 6 ? -20.469 -8.305 6.234 1 90 6 LYS B O 1
ATOM 1468 N N . CYS B 1 7 ? -18.578 -7.168 6.445 1 96.69 7 CYS B N 1
ATOM 1469 C CA . CYS B 1 7 ? -18.156 -7.945 7.609 1 96.69 7 CYS B CA 1
ATOM 1470 C C . CYS B 1 7 ? -18.844 -7.43 8.875 1 96.69 7 CYS B C 1
ATOM 1472 O O . CYS B 1 7 ? -18.906 -6.223 9.102 1 96.69 7 CYS B O 1
ATOM 1474 N N . THR B 1 8 ? -19.422 -8.297 9.617 1 96.94 8 THR B N 1
ATOM 1475 C CA . THR B 1 8 ? -20.062 -8.023 10.898 1 96.94 8 THR B CA 1
ATOM 1476 C C . THR B 1 8 ? -19.516 -8.953 11.984 1 96.94 8 THR B C 1
ATOM 1478 O O . THR B 1 8 ? -18.703 -9.836 11.695 1 96.94 8 THR B O 1
ATOM 1481 N N . LEU B 1 9 ? -19.938 -8.688 13.219 1 97.62 9 LEU B N 1
ATOM 1482 C CA . LEU B 1 9 ? -19.484 -9.555 14.305 1 97.62 9 LEU B CA 1
ATOM 1483 C C . LEU B 1 9 ? -20.016 -10.969 14.125 1 97.62 9 LEU B C 1
ATOM 1485 O O . LEU B 1 9 ? -19.422 -11.93 14.617 1 97.62 9 LEU B O 1
ATOM 1489 N N . ASP B 1 10 ? -21.062 -11.219 13.32 1 97.31 10 ASP B N 1
ATOM 1490 C CA . ASP B 1 10 ? -21.703 -12.516 13.148 1 97.31 10 ASP B CA 1
ATOM 1491 C C . ASP B 1 10 ? -21 -13.336 12.07 1 97.31 10 ASP B C 1
ATOM 1493 O O . ASP B 1 10 ? -21 -14.57 12.109 1 97.31 10 ASP B O 1
ATOM 1497 N N . ASN B 1 11 ? -20.328 -12.703 11.094 1 97.56 11 ASN B N 1
ATOM 1498 C CA . ASN B 1 11 ? -19.766 -13.453 9.984 1 97.56 11 ASN B CA 1
ATOM 1499 C C . ASN B 1 11 ? -18.25 -13.273 9.906 1 97.56 11 ASN B C 1
ATOM 1501 O O . ASN B 1 11 ? -17.594 -13.883 9.062 1 97.56 11 ASN B O 1
ATOM 1505 N N . ALA B 1 12 ? -17.703 -12.469 10.859 1 98.31 12 ALA B N 1
ATOM 1506 C CA . ALA B 1 12 ? -16.266 -12.211 10.867 1 98.31 12 ALA B CA 1
ATOM 1507 C C . ALA B 1 12 ? -15.477 -13.492 11.133 1 98.31 12 ALA B C 1
ATOM 1509 O O . ALA B 1 12 ? -15.906 -14.344 11.914 1 98.31 12 ALA B O 1
ATOM 1510 N N . ASP B 1 13 ? -14.367 -13.672 10.422 1 98.31 13 ASP B N 1
ATOM 1511 C CA . ASP B 1 13 ? -13.492 -14.805 10.711 1 98.31 13 ASP B CA 1
ATOM 1512 C C . ASP B 1 13 ? -12.789 -14.625 12.055 1 98.31 13 ASP B C 1
ATOM 1514 O O . ASP B 1 13 ? -13 -13.617 12.742 1 98.31 13 ASP B O 1
ATOM 1518 N N . GLU B 1 14 ? -11.969 -15.531 12.469 1 98 14 GLU B N 1
ATOM 1519 C CA . GLU B 1 14 ? -11.406 -15.609 13.82 1 98 14 GLU B CA 1
ATOM 1520 C C . GLU B 1 14 ? -10.445 -14.453 14.078 1 98 14 GLU B C 1
ATOM 1522 O O . GLU B 1 14 ? -10.289 -14.008 15.219 1 98 14 GLU B O 1
ATOM 1527 N N . LEU B 1 15 ? -9.82 -13.938 13.016 1 98.44 15 LEU B N 1
ATOM 1528 C CA . LEU B 1 15 ? -8.867 -12.844 13.188 1 98.44 15 LEU B CA 1
ATOM 1529 C C . LEU B 1 15 ? -9.586 -11.5 13.258 1 98.44 15 LEU B C 1
ATOM 1531 O O . LEU B 1 15 ? -9.234 -10.641 14.062 1 98.44 15 LEU B O 1
ATOM 1535 N N . ALA B 1 16 ? -10.609 -11.344 12.477 1 98.62 16 ALA B N 1
ATOM 1536 C CA . ALA B 1 16 ? -11.312 -10.062 12.352 1 98.62 16 ALA B CA 1
ATOM 1537 C C . ALA B 1 16 ? -12.227 -9.828 13.555 1 98.62 16 ALA B C 1
ATOM 1539 O O . ALA B 1 16 ? -12.406 -8.688 13.984 1 98.62 16 ALA B O 1
ATOM 1540 N N . LYS B 1 17 ? -12.805 -10.859 14.102 1 98.62 17 LYS B N 1
ATOM 1541 C CA . LYS B 1 17 ? -13.867 -10.727 15.094 1 98.62 17 LYS B CA 1
ATOM 1542 C C . LYS B 1 17 ? -13.391 -9.953 16.312 1 98.62 17 LYS B C 1
ATOM 1544 O O . LYS B 1 17 ? -14.023 -8.977 16.734 1 98.62 17 LYS B O 1
ATOM 1549 N N . PRO B 1 18 ? -12.281 -10.391 16.984 1 98.69 18 PRO B N 1
ATOM 1550 C CA . PRO B 1 18 ? -11.852 -9.641 18.156 1 98.69 18 PRO B CA 1
ATOM 1551 C C . PRO B 1 18 ? -11.477 -8.195 17.844 1 98.69 18 PRO B C 1
ATOM 1553 O O . PRO B 1 18 ? -11.656 -7.305 18.672 1 98.69 18 PRO B O 1
ATOM 1556 N N . ILE B 1 19 ? -10.945 -7.922 16.625 1 98.75 19 ILE B N 1
ATOM 1557 C CA . ILE B 1 19 ? -10.555 -6.578 16.219 1 98.75 19 ILE B CA 1
ATOM 1558 C C . ILE B 1 19 ? -11.797 -5.711 16.047 1 98.75 19 ILE B C 1
ATOM 1560 O O . ILE B 1 19 ? -11.844 -4.574 16.531 1 98.75 19 ILE B O 1
ATOM 1564 N N . LEU B 1 20 ? -12.812 -6.262 15.406 1 98.69 20 LEU B N 1
ATOM 1565 C CA . LEU B 1 20 ? -14.062 -5.543 15.203 1 98.69 20 LEU B CA 1
ATOM 1566 C C . LEU B 1 20 ? -14.742 -5.246 16.547 1 98.69 20 LEU B C 1
ATOM 1568 O O . LEU B 1 20 ? -15.336 -4.18 16.719 1 98.69 20 LEU B O 1
ATOM 1572 N N . GLN B 1 21 ? -14.68 -6.207 17.453 1 98.56 21 GLN B N 1
ATOM 1573 C CA . GLN B 1 21 ? -15.25 -5.996 18.781 1 98.56 21 GLN B CA 1
ATOM 1574 C C . GLN B 1 21 ? -14.578 -4.816 19.484 1 98.56 21 GLN B C 1
ATOM 1576 O O . GLN B 1 21 ? -15.25 -4 20.125 1 98.56 21 GLN B O 1
ATOM 1581 N N . GLU B 1 22 ? -13.289 -4.754 19.406 1 98.5 22 GLU B N 1
ATOM 1582 C CA . GLU B 1 22 ? -12.539 -3.65 20 1 98.5 22 GLU B CA 1
ATOM 1583 C C . GLU B 1 22 ? -12.922 -2.316 19.359 1 98.5 22 GLU B C 1
ATOM 1585 O O . GLU B 1 22 ? -13.07 -1.31 20.062 1 98.5 22 GLU B O 1
ATOM 1590 N N . ILE B 1 23 ? -13.086 -2.307 18.062 1 98 23 ILE B N 1
ATOM 1591 C CA . ILE B 1 23 ? -13.453 -1.103 17.328 1 98 23 ILE B CA 1
ATOM 1592 C C . ILE B 1 23 ? -14.844 -0.645 17.75 1 98 23 ILE B C 1
ATOM 1594 O O . ILE B 1 23 ? -15.07 0.543 18 1 98 23 ILE B O 1
ATOM 1598 N N . LYS B 1 24 ? -15.711 -1.571 17.844 1 98.06 24 LYS B N 1
ATOM 1599 C CA . LYS B 1 24 ? -17.078 -1.255 18.266 1 98.06 24 LYS B CA 1
ATOM 1600 C C . LYS B 1 24 ? -17.078 -0.654 19.672 1 98.06 24 LYS B C 1
ATOM 1602 O O . LYS B 1 24 ? -17.828 0.288 19.938 1 98.06 24 LYS B O 1
ATOM 1607 N N . THR B 1 25 ? -16.312 -1.254 20.531 1 98.06 25 THR B N 1
ATOM 1608 C CA . THR B 1 25 ? -16.219 -0.754 21.906 1 98.06 25 THR B CA 1
ATOM 1609 C C . THR B 1 25 ? -15.664 0.666 21.922 1 98.06 25 THR B C 1
ATOM 1611 O O . THR B 1 25 ? -16.156 1.521 22.656 1 98.06 25 THR B O 1
ATOM 1614 N N . ARG B 1 26 ? -14.703 0.993 2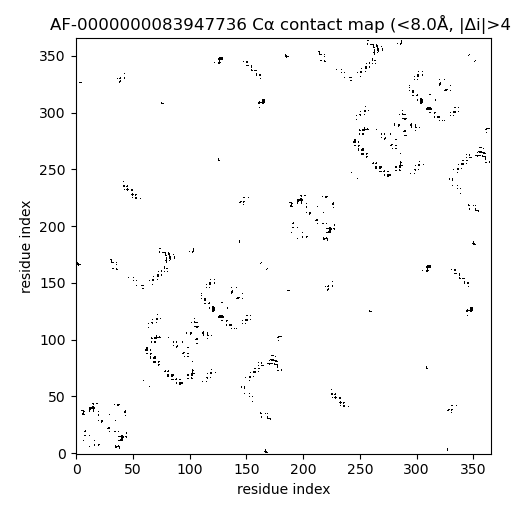1.156 1 96.81 26 ARG B N 1
ATOM 1615 C CA . ARG B 1 26 ? -14.008 2.273 21.125 1 96.81 26 ARG B CA 1
ATOM 1616 C C . ARG B 1 26 ? -14.883 3.367 20.531 1 96.81 26 ARG B C 1
ATOM 1618 O O . ARG B 1 26 ? -14.891 4.5 21.016 1 96.81 26 ARG B O 1
ATOM 1625 N N . TYR B 1 27 ? -15.648 3.01 19.453 1 96 27 TYR B N 1
ATOM 1626 C CA . TYR B 1 27 ? -16.344 4.043 18.703 1 96 27 TYR B CA 1
ATOM 1627 C C . TYR B 1 27 ? -17.844 3.965 18.922 1 96 27 TYR B C 1
ATOM 1629 O O . TYR B 1 27 ? -18.594 4.852 18.484 1 96 27 TYR B O 1
ATOM 1637 N N . GLY B 1 28 ? -18.281 2.951 19.547 1 96.88 28 GLY B N 1
ATOM 1638 C CA . GLY B 1 28 ? -19.703 2.729 19.75 1 96.88 28 GLY B CA 1
ATOM 1639 C C . GLY B 1 28 ? -20.375 2.092 18.547 1 96.88 28 GLY B C 1
ATOM 1640 O O . GLY B 1 28 ? -21.547 1.729 18.609 1 96.88 28 GLY B O 1
ATOM 1641 N N . MET B 1 29 ? -19.703 2.01 17.469 1 97.19 29 MET B N 1
ATOM 1642 C CA . MET B 1 29 ? -20.125 1.368 16.234 1 97.19 29 MET B CA 1
ATOM 1643 C C . MET B 1 29 ? -18.922 0.907 15.422 1 97.19 29 MET B C 1
ATOM 1645 O O . MET B 1 29 ? -17.781 1.208 15.766 1 97.19 29 MET B O 1
ATOM 1649 N N . ILE B 1 30 ? -19.125 0.118 14.406 1 97.88 30 ILE B N 1
ATOM 1650 C CA . ILE B 1 30 ? -18.078 -0.276 13.469 1 97.88 30 ILE B CA 1
ATOM 1651 C C . ILE B 1 30 ? -18.156 0.576 12.211 1 97.88 30 ILE B C 1
ATOM 1653 O O . ILE B 1 30 ? -19.047 0.369 11.367 1 97.88 30 ILE B O 1
ATOM 1657 N N . PRO B 1 31 ? -17.281 1.545 12.078 1 97.88 31 PRO B N 1
ATOM 1658 C CA . PRO B 1 31 ? -17.266 2.281 10.805 1 97.88 31 PRO B CA 1
ATOM 1659 C C . PRO B 1 31 ? -17.156 1.363 9.594 1 97.88 31 PRO B C 1
ATOM 1661 O O . PRO B 1 31 ? -16.469 0.345 9.641 1 97.88 31 PRO B O 1
ATOM 1664 N N . ASN B 1 32 ? -17.766 1.742 8.492 1 97.94 32 ASN B N 1
ATOM 1665 C CA . ASN B 1 32 ? -17.953 0.862 7.34 1 97.94 32 ASN B CA 1
ATOM 1666 C C . ASN B 1 32 ? -16.625 0.496 6.688 1 97.94 32 ASN B C 1
ATOM 1668 O O . ASN B 1 32 ? -16.5 -0.573 6.09 1 97.94 32 ASN B O 1
ATOM 1672 N N . PHE B 1 33 ? -15.602 1.348 6.82 1 98.25 33 PHE B N 1
ATOM 1673 C CA . PHE B 1 33 ? -14.281 1.007 6.316 1 98.25 33 PHE B CA 1
ATOM 1674 C C . PHE B 1 33 ? -13.758 -0.261 6.98 1 98.25 33 PHE B C 1
ATOM 1676 O O . PHE B 1 33 ? -13.195 -1.134 6.316 1 98.25 33 PHE B O 1
ATOM 1683 N N . TYR B 1 34 ? -13.93 -0.366 8.281 1 98.56 34 TYR B N 1
ATOM 1684 C CA . TYR B 1 34 ? -13.422 -1.524 9.008 1 98.56 34 TYR B CA 1
ATOM 1685 C C . TYR B 1 34 ? -14.219 -2.777 8.664 1 98.56 34 TYR B C 1
ATOM 1687 O O . TYR B 1 34 ? -13.672 -3.881 8.641 1 98.56 34 TYR B O 1
ATOM 1695 N N . SER B 1 35 ? -15.508 -2.58 8.43 1 98.19 35 SER B N 1
ATOM 1696 C CA . SER B 1 35 ? -16.312 -3.689 7.938 1 98.19 35 SER B CA 1
ATOM 1697 C C . SER B 1 35 ? -15.82 -4.18 6.582 1 98.19 35 SER B C 1
ATOM 1699 O O . SER B 1 35 ? -15.812 -5.383 6.316 1 98.19 35 SER B O 1
ATOM 1701 N N . ALA B 1 36 ? -15.445 -3.244 5.723 1 98.06 36 ALA B N 1
ATOM 1702 C CA . ALA B 1 36 ? -14.898 -3.604 4.414 1 98.06 36 ALA B CA 1
ATOM 1703 C C . ALA B 1 36 ? -13.562 -4.324 4.559 1 98.06 36 ALA B C 1
ATOM 1705 O O . ALA B 1 36 ? -13.344 -5.367 3.939 1 98.06 36 ALA B O 1
ATOM 1706 N N . LEU B 1 37 ? -12.734 -3.727 5.398 1 98 37 LEU B N 1
ATOM 1707 C CA . LEU B 1 37 ? -11.414 -4.301 5.648 1 98 37 LEU B CA 1
ATOM 1708 C C . LEU B 1 37 ? -11.539 -5.688 6.273 1 98 37 LEU B C 1
ATOM 1710 O O . LEU B 1 37 ? -10.742 -6.582 5.969 1 98 37 LEU B O 1
ATOM 1714 N N . GLY B 1 38 ? -12.508 -5.934 7.094 1 98.44 38 GLY B N 1
ATOM 1715 C CA . GLY B 1 38 ? -12.719 -7.145 7.867 1 98.44 38 GLY B CA 1
ATOM 1716 C C . GLY B 1 38 ? -13.234 -8.305 7.031 1 98.44 38 GLY B C 1
ATOM 1717 O O . GLY B 1 38 ? -13.398 -9.414 7.539 1 98.44 38 GLY B O 1
ATOM 1718 N N . ILE B 1 39 ? -13.539 -8.031 5.738 1 98.44 39 ILE B N 1
ATOM 1719 C CA . ILE B 1 39 ? -13.93 -9.125 4.855 1 98.44 39 ILE B CA 1
ATOM 1720 C C . ILE B 1 39 ? -12.891 -10.234 4.91 1 98.44 39 ILE B C 1
ATOM 1722 O O . ILE B 1 39 ? -13.219 -11.414 4.793 1 98.44 39 ILE B O 1
ATOM 1726 N N . ASN B 1 40 ? -11.703 -9.828 5.156 1 98.69 40 ASN B N 1
ATOM 1727 C CA . ASN B 1 40 ? -10.625 -10.773 5.449 1 98.69 40 ASN B CA 1
ATOM 1728 C C . ASN B 1 40 ? -9.805 -10.32 6.656 1 98.69 40 ASN B C 1
ATOM 1730 O O . ASN B 1 40 ? -9.148 -9.281 6.613 1 98.69 40 ASN B O 1
ATOM 1734 N N . GLY B 1 41 ? -9.766 -11.164 7.688 1 98.75 41 GLY B N 1
ATOM 1735 C CA . GLY B 1 41 ? -9.156 -10.805 8.953 1 98.75 41 GLY B CA 1
ATOM 1736 C C . GLY B 1 41 ? -7.656 -10.609 8.859 1 98.75 41 GLY B C 1
ATOM 1737 O O . GLY B 1 41 ? -7.09 -9.758 9.547 1 98.75 41 GLY B O 1
ATOM 1738 N N . ALA B 1 42 ? -6.973 -11.414 8.07 1 98.75 42 ALA B N 1
ATOM 1739 C CA . ALA B 1 42 ? -5.531 -11.273 7.891 1 98.75 42 ALA B CA 1
ATOM 1740 C C . ALA B 1 42 ? -5.184 -9.914 7.289 1 98.75 42 ALA B C 1
ATOM 1742 O O . ALA B 1 42 ? -4.199 -9.289 7.688 1 98.75 42 ALA B O 1
ATOM 1743 N N . VAL B 1 43 ? -5.996 -9.477 6.32 1 98.75 43 VAL B N 1
ATOM 1744 C CA . VAL B 1 43 ? -5.812 -8.172 5.684 1 98.75 43 VAL B CA 1
ATOM 1745 C C . VAL B 1 43 ? -6.051 -7.062 6.707 1 98.75 43 VAL B C 1
ATOM 1747 O O . VAL B 1 43 ? -5.234 -6.145 6.836 1 98.75 43 VAL B O 1
ATOM 1750 N N . MET B 1 44 ? -7.16 -7.215 7.488 1 98.75 44 MET B N 1
ATOM 1751 C CA . MET B 1 44 ? -7.516 -6.223 8.5 1 98.75 44 MET B CA 1
ATOM 1752 C C . MET B 1 44 ? -6.41 -6.09 9.539 1 98.75 44 MET B C 1
ATOM 1754 O O . MET B 1 44 ? -5.953 -4.98 9.828 1 98.75 44 MET B O 1
ATOM 1758 N N . LYS B 1 45 ? -5.953 -7.191 10.062 1 98.75 45 LYS B N 1
ATOM 1759 C CA . LYS B 1 45 ? -4.922 -7.195 11.102 1 98.75 45 LYS B CA 1
ATOM 1760 C C . LYS B 1 45 ? -3.619 -6.598 10.578 1 98.75 45 LYS B C 1
ATOM 1762 O O . LYS B 1 45 ? -2.998 -5.773 11.25 1 98.75 45 LYS B O 1
ATOM 1767 N N . GLY B 1 46 ? -3.176 -7.012 9.414 1 98.75 46 GLY B N 1
ATOM 1768 C CA . GLY B 1 46 ? -1.938 -6.52 8.828 1 98.75 46 GLY B CA 1
ATOM 1769 C C . GLY B 1 46 ? -1.945 -5.023 8.594 1 98.75 46 GLY B C 1
ATOM 1770 O O . GLY B 1 46 ? -0.99 -4.328 8.945 1 98.75 46 GLY B O 1
ATOM 1771 N N . TYR B 1 47 ? -3.043 -4.527 8.023 1 98.81 47 TYR B N 1
ATOM 1772 C CA . TYR B 1 47 ? -3.184 -3.104 7.738 1 98.81 47 TYR B CA 1
ATOM 1773 C C . TYR B 1 47 ? -3.115 -2.281 9.016 1 98.81 47 TYR B C 1
ATOM 1775 O O . TYR B 1 47 ? -2.365 -1.307 9.102 1 98.81 47 TYR B O 1
ATOM 1783 N N . LEU B 1 48 ? -3.867 -2.721 10 1 98.69 48 LEU B N 1
ATOM 1784 C CA . LEU B 1 48 ? -3.994 -1.951 11.234 1 98.69 48 LEU B CA 1
ATOM 1785 C C . LEU B 1 48 ? -2.686 -1.961 12.016 1 98.69 48 LEU B C 1
ATOM 1787 O O . LEU B 1 48 ? -2.314 -0.955 12.625 1 98.69 48 LEU B O 1
ATOM 1791 N N . GLU B 1 49 ? -2.004 -3.062 12.023 1 98.31 49 GLU B N 1
ATOM 1792 C CA . GLU B 1 49 ? -0.714 -3.131 12.703 1 98.31 49 GLU B CA 1
ATOM 1793 C C . GLU B 1 49 ? 0.319 -2.242 12.016 1 98.31 49 GLU B C 1
ATOM 1795 O O . GLU B 1 49 ? 1.132 -1.598 12.68 1 98.31 49 GLU B O 1
ATOM 1800 N N . PHE B 1 50 ? 0.333 -2.219 10.688 1 98.81 50 PHE B N 1
ATOM 1801 C CA . PHE B 1 50 ? 1.247 -1.349 9.961 1 98.81 50 PHE B CA 1
ATOM 1802 C C . PHE B 1 50 ? 0.944 0.117 10.242 1 98.81 50 PHE B C 1
ATOM 1804 O O . PHE B 1 50 ? 1.851 0.898 10.539 1 98.81 50 PHE B O 1
ATOM 1811 N N . GLU B 1 51 ? -0.351 0.458 10.211 1 98.62 51 GLU B N 1
ATOM 1812 C CA . GLU B 1 51 ? -0.779 1.822 10.508 1 98.62 51 GLU B CA 1
ATOM 1813 C C . GLU B 1 51 ? -0.361 2.24 11.914 1 98.62 51 GLU B C 1
ATOM 1815 O O . GLU B 1 51 ? 0.19 3.326 12.102 1 98.62 51 GLU B O 1
ATOM 1820 N N . ALA B 1 52 ? -0.574 1.371 12.875 1 98.06 52 ALA B N 1
ATOM 1821 C CA . ALA B 1 52 ? -0.241 1.657 14.266 1 98.06 52 ALA B CA 1
ATOM 1822 C C . ALA B 1 52 ? 1.259 1.874 14.445 1 98.06 52 ALA B C 1
ATOM 1824 O O . ALA B 1 52 ? 1.684 2.744 15.203 1 98.06 52 ALA B O 1
ATOM 1825 N N . ASN B 1 53 ? 2.055 1.096 13.727 1 97.69 53 ASN B N 1
ATOM 1826 C CA . ASN B 1 53 ? 3.506 1.244 13.797 1 97.69 53 ASN B CA 1
ATOM 1827 C C . ASN B 1 53 ? 3.955 2.605 13.273 1 97.69 53 ASN B C 1
ATOM 1829 O O . ASN B 1 53 ? 4.812 3.254 13.875 1 97.69 53 ASN B O 1
ATOM 1833 N N . LEU B 1 54 ? 3.393 3.031 12.172 1 98.62 54 LEU B N 1
ATOM 1834 C CA . LEU B 1 54 ? 3.74 4.328 11.594 1 98.62 54 LEU B CA 1
ATOM 1835 C C . LEU B 1 54 ? 3.297 5.465 12.516 1 98.62 54 LEU B C 1
ATOM 1837 O O . LEU B 1 54 ? 4.008 6.457 12.664 1 98.62 54 LEU B O 1
ATOM 1841 N N . GLU B 1 55 ? 2.15 5.285 13.141 1 98.5 55 GLU B N 1
ATOM 1842 C CA . GLU B 1 55 ? 1.644 6.324 14.031 1 98.5 55 GLU B CA 1
ATOM 1843 C C . GLU B 1 55 ? 2.504 6.445 15.289 1 98.5 55 GLU B C 1
ATOM 1845 O O . GLU B 1 55 ? 2.811 7.555 15.734 1 98.5 55 GLU B O 1
ATOM 1850 N N . GLU B 1 56 ? 2.912 5.359 15.852 1 98.31 56 GLU B N 1
ATOM 1851 C CA . GLU B 1 56 ? 3.695 5.324 17.078 1 98.31 56 GLU B CA 1
ATOM 1852 C C . GLU B 1 56 ? 5.07 5.949 16.875 1 98.31 56 GLU B C 1
ATOM 1854 O O . GLU B 1 56 ? 5.617 6.57 17.797 1 98.31 56 GLU B O 1
ATOM 1859 N N . HIS B 1 57 ? 5.621 5.883 15.695 1 98.56 57 HIS B N 1
ATOM 1860 C CA . HIS B 1 57 ? 6.98 6.336 15.422 1 98.56 57 HIS B CA 1
ATOM 1861 C C . HIS B 1 57 ? 6.996 7.387 14.312 1 98.56 57 HIS B C 1
ATOM 1863 O O . HIS B 1 57 ? 7.953 7.465 13.539 1 98.56 57 HIS B O 1
ATOM 1869 N N . SER B 1 58 ? 6.023 8.203 14.305 1 98.69 58 SER B N 1
ATOM 1870 C CA . SER B 1 58 ? 5.801 9.086 13.164 1 98.69 58 SER B CA 1
ATOM 1871 C C . SER B 1 58 ? 6.766 10.266 13.18 1 98.69 58 SER B C 1
ATOM 1873 O O . SER B 1 58 ? 7.023 10.852 14.234 1 98.69 58 SER B O 1
ATOM 1875 N N . LEU B 1 59 ? 7.266 10.523 12.039 1 98.75 59 LEU B N 1
ATOM 1876 C CA . LEU B 1 59 ? 8.031 11.742 11.812 1 98.75 59 LEU B CA 1
ATOM 1877 C C . LEU B 1 59 ? 7.152 12.836 11.211 1 98.75 59 LEU B C 1
ATOM 1879 O O . LEU B 1 59 ? 7.629 13.938 10.922 1 98.75 59 LEU B O 1
ATOM 1883 N N . LEU B 1 60 ? 5.902 12.523 10.969 1 98.75 60 LEU B N 1
ATOM 1884 C CA . LEU B 1 60 ? 4.887 13.422 10.445 1 98.75 60 LEU B CA 1
ATOM 1885 C C . LEU B 1 60 ? 3.928 13.867 11.547 1 98.75 60 LEU B C 1
ATOM 1887 O O . LEU B 1 60 ? 3.539 13.055 12.398 1 98.75 60 LEU B O 1
ATOM 1891 N N . SER B 1 61 ? 3.602 15.172 11.547 1 98.56 61 SER B N 1
ATOM 1892 C CA . SER B 1 61 ? 2.533 15.609 12.445 1 98.56 61 SER B CA 1
ATOM 1893 C C . SER B 1 61 ? 1.193 15.008 12.039 1 98.56 61 SER B C 1
ATOM 1895 O O . SER B 1 61 ? 1.035 14.523 10.922 1 98.56 61 SER B O 1
ATOM 1897 N N . LEU B 1 62 ? 0.254 15.031 13.023 1 98.5 62 LEU B N 1
ATOM 1898 C CA . LEU B 1 62 ? -1.09 14.547 12.727 1 98.5 62 LEU B CA 1
ATOM 1899 C C . LEU B 1 62 ? -1.685 15.297 11.539 1 98.5 62 LEU B C 1
ATOM 1901 O O . LEU B 1 62 ? -2.328 14.695 10.672 1 98.5 62 LEU B O 1
ATOM 1905 N N . ALA B 1 63 ? -1.474 16.578 11.484 1 98.69 63 ALA B N 1
ATOM 1906 C CA . ALA B 1 63 ? -1.985 17.406 10.391 1 98.69 63 ALA B CA 1
ATOM 1907 C C . ALA B 1 63 ? -1.361 17 9.055 1 98.69 63 ALA B C 1
ATOM 1909 O O . ALA B 1 63 ? -2.053 16.922 8.039 1 98.69 63 ALA B O 1
ATOM 1910 N N . GLN B 1 64 ? -0.068 16.75 9.023 1 98.88 64 GLN B N 1
ATOM 1911 C CA . GLN B 1 64 ? 0.626 16.344 7.809 1 98.88 64 GLN B CA 1
ATOM 1912 C C . GLN B 1 64 ? 0.114 14.992 7.305 1 98.88 64 GLN B C 1
ATOM 1914 O O . GLN B 1 64 ? -0.084 14.812 6.102 1 98.88 64 GLN B O 1
ATOM 1919 N N . ARG B 1 65 ? -0.091 14.078 8.227 1 98.94 65 ARG B N 1
ATOM 1920 C CA . ARG B 1 65 ? -0.639 12.781 7.84 1 98.94 65 ARG B CA 1
ATOM 1921 C C . ARG B 1 65 ? -2.01 12.938 7.191 1 98.94 65 ARG B C 1
ATOM 1923 O O . ARG B 1 65 ? -2.293 12.312 6.164 1 98.94 65 ARG B O 1
ATOM 1930 N N . GLU B 1 66 ? -2.84 13.773 7.766 1 98.88 66 GLU B N 1
ATOM 1931 C CA . GLU B 1 66 ? -4.176 13.984 7.207 1 98.88 66 GLU B CA 1
ATOM 1932 C C . GLU B 1 66 ? -4.105 14.688 5.855 1 98.88 66 GLU B C 1
ATOM 1934 O O . GLU B 1 66 ? -4.887 14.383 4.953 1 98.88 66 GLU B O 1
ATOM 1939 N N . MET B 1 67 ? -3.184 15.633 5.699 1 98.94 67 MET B N 1
ATOM 1940 C CA . MET B 1 67 ? -3.02 16.297 4.41 1 98.94 67 MET B CA 1
ATOM 1941 C C . MET B 1 67 ? -2.617 15.305 3.328 1 98.94 67 MET B C 1
ATOM 1943 O O . MET B 1 67 ? -3.17 15.32 2.229 1 98.94 67 MET B O 1
ATOM 1947 N N . ILE B 1 68 ? -1.688 14.414 3.637 1 98.94 68 ILE B N 1
ATOM 1948 C CA . ILE B 1 68 ? -1.246 13.406 2.684 1 98.94 68 ILE B CA 1
ATOM 1949 C C . ILE B 1 68 ? -2.404 12.461 2.354 1 98.94 68 ILE B C 1
ATOM 1951 O O . ILE B 1 68 ? -2.646 12.156 1.185 1 98.94 68 ILE B O 1
ATOM 1955 N N . SER B 1 69 ? -3.121 12.031 3.398 1 98.94 69 SER B N 1
ATOM 1956 C CA . SER B 1 69 ? -4.258 11.141 3.201 1 98.94 69 SER B CA 1
ATOM 1957 C C . SER B 1 69 ? -5.305 11.766 2.287 1 98.94 69 SER B C 1
ATOM 1959 O O . SER B 1 69 ? -5.867 11.094 1.423 1 98.94 69 SER B O 1
ATOM 1961 N N . LEU B 1 70 ? -5.555 13.047 2.447 1 98.94 70 LEU B N 1
ATOM 1962 C CA . LEU B 1 70 ? -6.535 13.758 1.635 1 98.94 70 LEU B CA 1
ATOM 1963 C C . LEU B 1 70 ? -6.078 13.844 0.182 1 98.94 70 LEU B C 1
ATOM 1965 O O . LEU B 1 70 ? -6.867 13.617 -0.736 1 98.94 70 LEU B O 1
ATOM 1969 N N . ALA B 1 71 ? -4.828 14.164 -0.052 1 98.88 71 ALA B N 1
ATOM 1970 C CA . ALA B 1 71 ? -4.301 14.25 -1.411 1 98.88 71 ALA B CA 1
ATOM 1971 C C . ALA B 1 71 ? -4.383 12.898 -2.119 1 98.88 71 ALA B C 1
ATOM 1973 O O . ALA B 1 71 ? -4.828 12.82 -3.268 1 98.88 71 ALA B O 1
ATOM 1974 N N . VAL B 1 72 ? -4.004 11.852 -1.406 1 98.88 72 VAL B N 1
ATOM 1975 C CA . VAL B 1 72 ? -4 10.5 -1.965 1 98.88 72 VAL B CA 1
ATOM 1976 C C . VAL B 1 72 ? -5.434 10.062 -2.256 1 98.88 72 VAL B C 1
ATOM 1978 O O . VAL B 1 72 ? -5.715 9.5 -3.314 1 98.88 72 VAL B O 1
ATOM 1981 N N . ALA B 1 73 ? -6.328 10.352 -1.302 1 98.88 73 ALA B N 1
ATOM 1982 C CA . ALA B 1 73 ? -7.727 9.953 -1.465 1 98.88 73 ALA B CA 1
ATOM 1983 C C . ALA B 1 73 ? -8.359 10.664 -2.662 1 98.88 73 ALA B C 1
ATOM 1985 O O . ALA B 1 73 ? -9.086 10.047 -3.439 1 98.88 73 ALA B O 1
ATOM 1986 N N . ASN B 1 74 ? -8.078 11.93 -2.801 1 98.81 74 ASN B N 1
ATOM 1987 C CA . ASN B 1 74 ? -8.625 12.672 -3.928 1 98.81 74 ASN B CA 1
ATOM 1988 C C . ASN B 1 74 ? -8.078 12.156 -5.258 1 98.81 74 ASN B C 1
ATOM 1990 O O . ASN B 1 74 ? -8.836 11.992 -6.219 1 98.81 74 ASN B O 1
ATOM 1994 N N . TYR B 1 75 ? -6.809 11.891 -5.312 1 98.5 75 TYR B N 1
ATOM 1995 C CA . TYR B 1 75 ? -6.188 11.344 -6.512 1 98.5 75 TYR B CA 1
ATOM 1996 C C . TYR B 1 75 ? -6.863 10.047 -6.934 1 98.5 75 TYR B C 1
ATOM 1998 O O . TYR B 1 75 ? -7.098 9.812 -8.117 1 98.5 75 TYR B O 1
ATOM 2006 N N . ASN B 1 76 ? -7.207 9.219 -5.938 1 98.5 76 ASN B N 1
ATOM 2007 C CA . ASN B 1 76 ? -7.762 7.902 -6.215 1 98.5 76 ASN B CA 1
ATOM 2008 C C . ASN B 1 76 ? -9.273 7.953 -6.379 1 98.5 76 ASN B C 1
ATOM 2010 O O . ASN B 1 76 ? -9.914 6.926 -6.629 1 98.5 76 ASN B O 1
ATOM 2014 N N . GLY B 1 77 ? -9.875 9.133 -6.219 1 98.31 77 GLY B N 1
ATOM 2015 C CA . GLY B 1 77 ? -11.32 9.273 -6.328 1 98.31 77 GLY B CA 1
ATOM 2016 C C . GLY B 1 77 ? -12.078 8.508 -5.262 1 98.31 77 GLY B C 1
ATOM 2017 O O . GLY B 1 77 ? -13.109 7.902 -5.539 1 98.31 77 GLY B O 1
ATOM 2018 N N . CYS B 1 78 ? -11.578 8.453 -4.105 1 98.44 78 CYS B N 1
ATOM 2019 C CA . CYS B 1 78 ? -12.219 7.746 -3.002 1 98.44 78 CYS B CA 1
ATOM 2020 C C . CYS B 1 78 ? -13.016 8.711 -2.127 1 98.44 78 CYS B C 1
ATOM 2022 O O . CYS B 1 78 ? -12.469 9.297 -1.188 1 98.44 78 CYS B O 1
ATOM 2024 N N . GLU B 1 79 ? -14.266 8.82 -2.336 1 98.12 79 GLU B N 1
ATOM 2025 C CA . GLU B 1 79 ? -15.102 9.781 -1.627 1 98.12 79 GLU B CA 1
ATOM 2026 C C . GLU B 1 79 ? -15.234 9.406 -0.152 1 98.12 79 GLU B C 1
ATOM 2028 O O . GLU B 1 79 ? -15.32 10.289 0.708 1 98.12 79 GLU B O 1
ATOM 2033 N N . TYR B 1 80 ? -15.297 8.133 0.142 1 98.5 80 TYR B N 1
ATOM 2034 C CA . TYR B 1 80 ? -15.32 7.707 1.536 1 98.5 80 TYR B CA 1
ATOM 2035 C C . TYR B 1 80 ? -14.125 8.273 2.297 1 98.5 80 TYR B C 1
ATOM 2037 O O . TYR B 1 80 ? -14.289 8.836 3.385 1 98.5 80 TYR B O 1
ATOM 2045 N N . CYS B 1 81 ? -12.961 8.164 1.711 1 98.81 81 CYS B N 1
ATOM 2046 C CA . CYS B 1 81 ? -11.727 8.539 2.385 1 98.81 81 CYS B CA 1
ATOM 2047 C C . CYS B 1 81 ? -11.594 10.055 2.48 1 98.81 81 CYS B C 1
ATOM 2049 O O . CYS B 1 81 ? -11.156 10.586 3.502 1 98.81 81 CYS B O 1
ATOM 2051 N N . VAL B 1 82 ? -12.016 10.766 1.36 1 98.75 82 VAL B N 1
ATOM 2052 C CA . VAL B 1 82 ? -11.977 12.219 1.431 1 98.75 82 VAL B CA 1
ATOM 2053 C C . VAL B 1 82 ? -12.891 12.711 2.553 1 98.75 82 VAL B C 1
ATOM 2055 O O . VAL B 1 82 ? -12.523 13.609 3.312 1 98.75 82 VAL B O 1
ATOM 2058 N N . SER B 1 83 ? -14.016 12.133 2.662 1 98.75 83 SER B N 1
ATOM 2059 C CA . SER B 1 83 ? -14.953 12.5 3.715 1 98.75 83 SER B CA 1
ATOM 2060 C C . SER B 1 83 ? -14.406 12.164 5.094 1 98.75 83 SER B C 1
ATOM 2062 O O . SER B 1 83 ? -14.453 12.984 6.008 1 98.75 83 SER B O 1
ATOM 2064 N N . GLY B 1 84 ? -13.867 10.992 5.246 1 98.56 84 GLY B N 1
ATOM 2065 C CA . GLY B 1 84 ? -13.305 10.562 6.516 1 98.56 84 GLY B CA 1
ATOM 2066 C C . GLY B 1 84 ? -12.109 11.398 6.945 1 98.56 84 GLY B C 1
ATOM 2067 O O . GLY B 1 84 ? -12.023 11.82 8.094 1 98.56 84 GLY B O 1
ATOM 2068 N N . HIS B 1 85 ? -11.188 11.672 6.016 1 98.88 85 HIS B N 1
ATOM 2069 C CA . HIS B 1 85 ? -9.969 12.398 6.359 1 98.88 85 HIS B CA 1
ATOM 2070 C C . HIS B 1 85 ? -10.242 13.883 6.539 1 98.88 85 HIS B C 1
ATOM 2072 O O . HIS B 1 85 ? -9.523 14.578 7.258 1 98.88 85 HIS B O 1
ATOM 2078 N N . SER B 1 86 ? -11.305 14.383 5.84 1 98.69 86 SER B N 1
ATOM 2079 C CA . SER B 1 86 ? -11.742 15.734 6.156 1 98.69 86 SER B CA 1
ATOM 2080 C C . SER B 1 86 ? -12.258 15.828 7.59 1 98.69 86 SER B C 1
ATOM 2082 O O . SER B 1 86 ? -11.961 16.797 8.297 1 98.69 86 SER B O 1
ATOM 2084 N N . PHE B 1 87 ? -13.016 14.852 8.008 1 98.25 87 PHE B N 1
ATOM 2085 C CA . PHE B 1 87 ? -13.539 14.805 9.367 1 98.25 87 PHE B CA 1
ATOM 2086 C C . PHE B 1 87 ? -12.406 14.727 10.383 1 98.25 87 PHE B C 1
ATOM 2088 O O . PHE B 1 87 ? -12.359 15.516 11.328 1 98.25 87 PHE B O 1
ATOM 2095 N N . SER B 1 88 ? -11.438 13.852 10.18 1 97.75 88 SER B N 1
ATOM 2096 C CA . SER B 1 88 ? -10.328 13.688 11.117 1 97.75 88 SER B CA 1
ATOM 2097 C C . SER B 1 88 ? -9.344 14.844 11.008 1 97.75 88 SER B C 1
ATOM 2099 O O . SER B 1 88 ? -8.664 15.172 11.984 1 97.75 88 SER B O 1
ATOM 2101 N N . GLY B 1 89 ? -9.242 15.445 9.75 1 98 89 GLY B N 1
ATOM 2102 C CA . GLY B 1 89 ? -8.383 16.594 9.57 1 98 89 GLY B CA 1
ATOM 2103 C C . GLY B 1 89 ? -8.766 17.781 10.453 1 98 89 GLY B C 1
ATOM 2104 O O . GLY B 1 89 ? -7.895 18.453 11 1 98 89 GLY B O 1
ATOM 2105 N N . LYS B 1 90 ? -10.039 17.953 10.625 1 96.44 90 LYS B N 1
ATOM 2106 C CA . LYS B 1 90 ? -10.516 19.016 11.508 1 96.44 90 LYS B CA 1
ATOM 2107 C C . LYS B 1 90 ? -10.047 18.781 12.945 1 96.44 90 LYS B C 1
ATOM 2109 O O . LYS B 1 90 ? -9.617 19.719 13.617 1 96.44 90 LYS B O 1
ATOM 2114 N N . ARG B 1 91 ? -10.109 17.578 13.336 1 94.81 91 ARG B N 1
ATOM 2115 C CA . ARG B 1 91 ? -9.688 17.203 14.68 1 94.81 91 ARG B CA 1
ATOM 2116 C C . ARG B 1 91 ? -8.18 17.375 14.844 1 94.81 91 ARG B C 1
ATOM 2118 O O . ARG B 1 91 ? -7.688 17.578 15.953 1 94.81 91 ARG B O 1
ATOM 2125 N N . ALA B 1 92 ? -7.457 17.328 13.711 1 97 92 ALA B N 1
ATOM 2126 C CA . ALA B 1 92 ? -6.004 17.469 13.695 1 97 92 ALA B CA 1
ATOM 2127 C C . ALA B 1 92 ? -5.598 18.938 13.594 1 97 92 ALA B C 1
ATOM 2129 O O . ALA B 1 92 ? -4.406 19.25 13.547 1 97 92 ALA B O 1
ATOM 2130 N N . GLY B 1 93 ? -6.609 19.828 13.469 1 97.62 93 GLY B N 1
ATOM 2131 C CA . GLY B 1 93 ? -6.328 21.266 13.477 1 97.62 93 GLY B CA 1
ATOM 2132 C C . GLY B 1 93 ? -6.34 21.875 12.094 1 97.62 93 GLY B C 1
ATOM 2133 O O . GLY B 1 93 ? -6.027 23.062 11.938 1 97.62 93 GLY B O 1
ATOM 2134 N N . LEU B 1 94 ? -6.676 21.125 11.117 1 98.38 94 LEU B N 1
ATOM 2135 C CA . LEU B 1 94 ? -6.766 21.688 9.766 1 98.38 94 LEU B CA 1
ATOM 2136 C C . LEU B 1 94 ? -8.07 22.453 9.586 1 98.38 94 LEU B C 1
ATOM 2138 O O . LEU B 1 94 ? -9.133 22 10.023 1 98.38 94 LEU B O 1
ATOM 2142 N N . SER B 1 95 ? -7.984 23.609 8.969 1 97.94 95 SER B N 1
ATOM 2143 C CA . SER B 1 95 ? -9.195 24.312 8.57 1 97.94 95 SER B CA 1
ATOM 2144 C C . SER B 1 95 ? -9.875 23.625 7.391 1 97.94 95 SER B C 1
ATOM 2146 O O . SER B 1 95 ? -9.234 22.875 6.656 1 97.94 95 SER B O 1
ATOM 2148 N N . PRO B 1 96 ? -11.156 23.875 7.242 1 97.06 96 PRO B N 1
ATOM 2149 C CA . PRO B 1 96 ? -11.828 23.344 6.059 1 97.06 96 PRO B CA 1
ATOM 2150 C C . PRO B 1 96 ? -11.125 23.703 4.754 1 97.06 96 PRO B C 1
ATOM 2152 O O . PRO B 1 96 ? -11.008 22.875 3.854 1 97.06 96 PRO B O 1
ATOM 2155 N N . ASP B 1 97 ? -10.648 24.922 4.707 1 97.69 97 ASP B N 1
ATOM 2156 C CA . ASP B 1 97 ? -9.945 25.359 3.51 1 97.69 97 ASP B CA 1
ATOM 2157 C C . ASP B 1 97 ? -8.641 24.594 3.314 1 97.69 97 ASP B C 1
ATOM 2159 O O . ASP B 1 97 ? -8.297 24.234 2.189 1 97.69 97 ASP B O 1
ATOM 2163 N N . ALA B 1 98 ? -7.918 24.359 4.391 1 98.31 98 ALA B N 1
ATOM 2164 C CA . ALA B 1 98 ? -6.676 23.594 4.316 1 98.31 98 ALA B CA 1
ATOM 2165 C C . ALA B 1 98 ? -6.938 22.172 3.838 1 98.31 98 ALA B C 1
ATOM 2167 O O . ALA B 1 98 ? -6.133 21.594 3.098 1 98.31 98 ALA B O 1
ATOM 2168 N N . CYS B 1 99 ? -8.039 21.594 4.273 1 98.5 99 CYS B N 1
ATOM 2169 C CA . CYS B 1 99 ? -8.414 20.25 3.83 1 98.5 99 CYS B CA 1
ATOM 2170 C C . CYS B 1 99 ? -8.68 20.219 2.33 1 98.5 99 CYS B C 1
ATOM 2172 O O . CYS B 1 99 ? -8.25 19.312 1.631 1 98.5 99 CYS B O 1
ATOM 2174 N N . ILE B 1 100 ? -9.398 21.219 1.821 1 98.12 100 ILE B N 1
ATOM 2175 C CA . ILE B 1 100 ? -9.711 21.312 0.399 1 98.12 100 ILE B CA 1
ATOM 2176 C C . ILE B 1 100 ? -8.422 21.5 -0.401 1 98.12 100 ILE B C 1
ATOM 2178 O O . ILE B 1 100 ? -8.227 20.859 -1.432 1 98.12 100 ILE B O 1
ATOM 2182 N N . LYS B 1 101 ? -7.574 22.391 0.076 1 98.12 101 LYS B N 1
ATOM 2183 C CA . LYS B 1 101 ? -6.285 22.594 -0.578 1 98.12 101 LYS B CA 1
ATOM 2184 C C . LYS B 1 101 ? -5.477 21.297 -0.611 1 98.12 101 LYS B C 1
ATOM 2186 O O . LYS B 1 101 ? -4.867 20.969 -1.63 1 98.12 101 LYS B O 1
ATOM 2191 N N . ALA B 1 102 ? -5.477 20.578 0.484 1 98.62 102 ALA B N 1
ATOM 2192 C CA . ALA B 1 102 ? -4.742 19.312 0.552 1 98.62 102 ALA B CA 1
ATOM 2193 C C . ALA B 1 102 ? -5.281 18.312 -0.463 1 98.62 102 ALA B C 1
ATOM 2195 O O . ALA B 1 102 ? -4.512 17.578 -1.082 1 98.62 102 ALA B O 1
ATOM 2196 N N . GLN B 1 103 ? -6.602 18.281 -0.64 1 98.69 103 GLN B N 1
ATOM 2197 C CA . GLN B 1 103 ? -7.188 17.453 -1.688 1 98.69 103 GLN B CA 1
ATOM 2198 C C . GLN B 1 103 ? -6.578 17.766 -3.049 1 98.69 103 GLN B C 1
ATOM 2200 O O . GLN B 1 103 ? -6.355 16.875 -3.863 1 98.69 103 GLN B O 1
ATOM 2205 N N . GLN B 1 104 ? -6.258 19 -3.221 1 98.12 104 GLN B N 1
ATOM 2206 C CA . GLN B 1 104 ? -5.75 19.469 -4.508 1 98.12 104 GLN B CA 1
ATOM 2207 C C . GLN B 1 104 ? -4.227 19.391 -4.559 1 98.12 104 GLN B C 1
ATOM 2209 O O . GLN B 1 104 ? -3.611 19.859 -5.523 1 98.12 104 GLN B O 1
ATOM 2214 N N . GLY B 1 105 ? -3.604 18.906 -3.52 1 98.38 105 GLY B N 1
ATOM 2215 C CA . GLY B 1 105 ? -2.156 18.781 -3.455 1 98.38 105 GLY B CA 1
ATOM 2216 C C . GLY B 1 105 ? -1.448 20.078 -3.129 1 98.38 105 GLY B C 1
ATOM 2217 O O . GLY B 1 105 ? -0.299 20.281 -3.525 1 98.38 105 GLY B O 1
ATOM 2218 N N . LYS B 1 106 ? -2.168 20.938 -2.463 1 98.44 106 LYS B N 1
ATOM 2219 C CA . LYS B 1 106 ? -1.607 22.25 -2.141 1 98.44 106 LYS B CA 1
ATOM 2220 C C . LYS B 1 106 ? -1.522 22.453 -0.631 1 98.44 106 LYS B C 1
ATOM 2222 O O . LYS B 1 106 ? -2.406 22.016 0.11 1 98.44 106 LYS B O 1
ATOM 2227 N N . ALA B 1 107 ? -0.471 23.109 -0.171 1 98.44 107 ALA B N 1
ATOM 2228 C CA . ALA B 1 107 ? -0.254 23.469 1.227 1 98.44 107 ALA B CA 1
ATOM 2229 C C . ALA B 1 107 ? 0.256 24.906 1.348 1 98.44 107 ALA B C 1
ATOM 2231 O O . ALA B 1 107 ? 0.715 25.5 0.365 1 98.44 107 ALA B O 1
ATOM 2232 N N . ASP B 1 108 ? 0.165 25.406 2.547 1 96.25 108 ASP B N 1
ATOM 2233 C CA . ASP B 1 108 ? 0.46 26.828 2.734 1 96.25 108 ASP B CA 1
ATOM 2234 C C . ASP B 1 108 ? 1.942 27.047 3.029 1 96.25 108 ASP B C 1
ATOM 2236 O O . ASP B 1 108 ? 2.477 28.125 2.785 1 96.25 108 ASP B O 1
ATOM 2240 N N . ASN B 1 109 ? 2.592 26.062 3.598 1 97.38 109 ASN B N 1
ATOM 2241 C CA . ASN B 1 109 ? 4.016 26.219 3.877 1 97.38 109 ASN B CA 1
ATOM 2242 C C . ASN B 1 109 ? 4.852 25.25 3.039 1 97.38 109 ASN B C 1
ATOM 2244 O O . ASN B 1 109 ? 4.336 24.25 2.545 1 97.38 109 ASN B O 1
ATOM 2248 N N . ARG B 1 110 ? 6.125 25.516 2.928 1 98.06 110 ARG B N 1
ATOM 2249 C CA . ARG B 1 110 ? 7.023 24.859 1.992 1 98.06 110 ARG B CA 1
ATOM 2250 C C . ARG B 1 110 ? 7.191 23.375 2.346 1 98.06 110 ARG B C 1
ATOM 2252 O O . ARG B 1 110 ? 7.148 22.516 1.468 1 98.06 110 ARG B O 1
ATOM 2259 N N . GLU B 1 111 ? 7.422 23.078 3.6 1 98.5 111 GLU B N 1
ATOM 2260 C CA . GLU B 1 111 ? 7.637 21.688 3.984 1 98.5 111 GLU B CA 1
ATOM 2261 C C . GLU B 1 111 ? 6.422 20.828 3.65 1 98.5 111 GLU B C 1
ATOM 2263 O O . GLU B 1 111 ? 6.555 19.766 3.039 1 98.5 111 GLU B O 1
ATOM 2268 N N . ASP B 1 112 ? 5.238 21.312 4.027 1 98.75 112 ASP B N 1
ATOM 2269 C CA . ASP B 1 112 ? 4.02 20.562 3.762 1 98.75 112 ASP B CA 1
ATOM 2270 C C . ASP B 1 112 ? 3.795 20.391 2.262 1 98.75 112 ASP B C 1
ATOM 2272 O O . ASP B 1 112 ? 3.332 19.344 1.812 1 98.75 112 ASP B O 1
ATOM 2276 N N . GLN B 1 113 ? 4.113 21.406 1.487 1 98.88 113 GLN B N 1
ATOM 2277 C CA . GLN B 1 113 ? 3.975 21.312 0.038 1 98.88 113 GLN B CA 1
ATOM 2278 C C . GLN B 1 113 ? 4.887 20.219 -0.524 1 98.88 113 GLN B C 1
ATOM 2280 O O . GLN B 1 113 ? 4.477 19.453 -1.392 1 98.88 113 GLN B O 1
ATOM 2285 N N . LEU B 1 114 ? 6.082 20.156 -0.047 1 98.88 114 LEU B N 1
ATOM 2286 C CA . LEU B 1 114 ? 7.02 19.141 -0.511 1 98.88 114 LEU B CA 1
ATOM 2287 C C . LEU B 1 114 ? 6.52 17.734 -0.16 1 98.88 114 LEU B C 1
ATOM 2289 O O . LEU B 1 114 ? 6.641 16.812 -0.963 1 98.88 114 LEU B O 1
ATOM 2293 N N . LEU B 1 115 ? 5.934 17.578 1.061 1 98.94 115 LEU B N 1
ATOM 2294 C CA . LEU B 1 115 ? 5.391 16.281 1.46 1 98.94 115 LEU B CA 1
ATOM 2295 C C . LEU B 1 115 ? 4.254 15.867 0.533 1 98.94 115 LEU B C 1
ATOM 2297 O O . LEU B 1 115 ? 4.191 14.711 0.104 1 98.94 115 LEU B O 1
ATOM 2301 N N . LEU B 1 116 ? 3.385 16.812 0.198 1 98.94 116 LEU B N 1
ATOM 2302 C CA . LEU B 1 116 ? 2.277 16.531 -0.707 1 98.94 116 LEU B CA 1
ATOM 2303 C C . LEU B 1 116 ? 2.787 16.234 -2.113 1 98.94 116 LEU B C 1
ATOM 2305 O O . LEU B 1 116 ? 2.264 15.352 -2.797 1 98.94 116 LEU B O 1
ATOM 2309 N N . ASP B 1 117 ? 3.846 16.953 -2.549 1 98.88 117 ASP B N 1
ATOM 2310 C CA . ASP B 1 117 ? 4.441 16.703 -3.859 1 98.88 117 ASP B CA 1
ATOM 2311 C C . ASP B 1 117 ? 5.012 15.289 -3.941 1 98.88 117 ASP B C 1
ATOM 2313 O O . ASP B 1 117 ? 4.883 14.625 -4.969 1 98.88 117 ASP B O 1
ATOM 2317 N N . VAL B 1 118 ? 5.668 14.852 -2.867 1 98.88 118 VAL B N 1
ATOM 2318 C CA . VAL B 1 118 ? 6.223 13.508 -2.834 1 98.88 118 VAL B CA 1
ATOM 2319 C C . VAL B 1 118 ? 5.09 12.484 -2.932 1 98.88 118 VAL B C 1
ATOM 2321 O O . VAL B 1 118 ? 5.145 11.562 -3.756 1 98.88 118 VAL B O 1
ATOM 2324 N N . ALA B 1 119 ? 4.043 12.648 -2.115 1 98.88 119 ALA B N 1
ATOM 2325 C CA . ALA B 1 119 ? 2.92 11.711 -2.105 1 98.88 119 ALA B CA 1
ATOM 2326 C C . ALA B 1 119 ? 2.295 11.586 -3.494 1 98.88 119 ALA B C 1
ATOM 2328 O O . ALA B 1 119 ? 2.061 10.484 -3.98 1 98.88 119 ALA B O 1
ATOM 2329 N N . LEU B 1 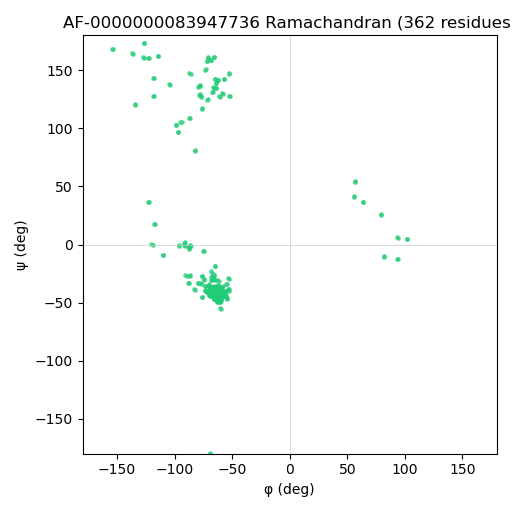120 ? 2.094 12.727 -4.156 1 98.62 120 LEU B N 1
ATOM 2330 C CA . LEU B 1 120 ? 1.431 12.719 -5.453 1 98.62 120 LEU B CA 1
ATOM 2331 C C . LEU B 1 120 ? 2.359 12.18 -6.535 1 98.62 120 LEU B C 1
ATOM 2333 O O . LEU B 1 120 ? 1.912 11.5 -7.461 1 98.62 120 LEU B O 1
ATOM 2337 N N . ALA B 1 121 ? 3.66 12.484 -6.43 1 98.56 121 ALA B N 1
ATOM 2338 C CA . ALA B 1 121 ? 4.625 11.969 -7.395 1 98.56 121 ALA B CA 1
ATOM 2339 C C . ALA B 1 121 ? 4.699 10.445 -7.328 1 98.56 121 ALA B C 1
ATOM 2341 O O . ALA B 1 121 ? 4.863 9.781 -8.352 1 98.56 121 ALA B O 1
ATOM 2342 N N . LEU B 1 122 ? 4.613 9.859 -6.078 1 98.62 122 LEU B N 1
ATOM 2343 C CA . LEU B 1 122 ? 4.582 8.414 -5.922 1 98.62 122 LEU B CA 1
ATOM 2344 C C . LEU B 1 122 ? 3.443 7.805 -6.734 1 98.62 122 LEU B C 1
ATOM 2346 O O . LEU B 1 122 ? 3.633 6.801 -7.426 1 98.62 122 LEU B O 1
ATOM 2350 N N . LEU B 1 123 ? 2.287 8.445 -6.633 1 98.06 123 LEU B N 1
ATOM 2351 C CA . LEU B 1 123 ? 1.091 7.953 -7.301 1 98.06 123 LEU B CA 1
ATOM 2352 C C . LEU B 1 123 ? 1.184 8.164 -8.812 1 98.06 123 LEU B C 1
ATOM 2354 O O . LEU B 1 123 ? 0.888 7.258 -9.586 1 98.06 123 LEU B O 1
ATOM 2358 N N . GLN B 1 124 ? 1.684 9.273 -9.227 1 97.25 124 GLN B N 1
ATOM 2359 C CA . GLN B 1 124 ? 1.662 9.68 -10.633 1 97.25 124 GLN B CA 1
ATOM 2360 C C . GLN B 1 124 ? 2.762 8.977 -11.422 1 97.25 124 GLN B C 1
ATOM 2362 O O . GLN B 1 124 ? 2.59 8.68 -12.602 1 97.25 124 GLN B O 1
ATOM 2367 N N . HIS B 1 125 ? 3.834 8.758 -10.742 1 97.44 125 HIS B N 1
ATOM 2368 C CA . HIS B 1 125 ? 4.992 8.219 -11.453 1 97.44 125 HIS B CA 1
ATOM 2369 C C . HIS B 1 125 ? 5.367 6.84 -10.922 1 97.44 125 HIS B C 1
ATOM 2371 O O . HIS B 1 125 ? 6.496 6.379 -11.117 1 97.44 125 HIS B O 1
ATOM 2377 N N . ARG B 1 126 ? 4.516 6.141 -10.219 1 97.62 126 ARG B N 1
ATOM 2378 C CA . ARG B 1 126 ? 4.668 4.758 -9.773 1 97.62 126 ARG B CA 1
ATOM 2379 C C . ARG B 1 126 ? 5.953 4.578 -8.969 1 97.62 126 ARG B C 1
ATOM 2381 O O . ARG B 1 126 ? 6.719 3.645 -9.219 1 97.62 126 ARG B O 1
ATOM 2388 N N . GLY B 1 127 ? 6.195 5.594 -8.117 1 97.75 127 GLY B N 1
ATOM 2389 C CA . GLY B 1 127 ? 7.324 5.52 -7.203 1 97.75 127 GLY B CA 1
ATOM 2390 C C . GLY B 1 127 ? 8.578 6.172 -7.75 1 97.75 127 GLY B C 1
ATOM 2391 O O . GLY B 1 127 ? 9.531 6.418 -7.012 1 97.75 127 GLY B O 1
ATOM 2392 N N . LYS B 1 128 ? 8.664 6.504 -9.008 1 97 128 LYS B N 1
ATOM 2393 C CA . LYS B 1 128 ? 9.836 7.133 -9.602 1 97 128 LYS B CA 1
ATOM 2394 C C . LYS B 1 128 ? 9.844 8.641 -9.359 1 97 128 LYS B C 1
ATOM 2396 O O . LYS B 1 128 ? 9.484 9.414 -10.25 1 97 128 LYS B O 1
ATOM 2401 N N . LEU B 1 129 ? 10.273 9.016 -8.188 1 97.56 129 LEU B N 1
ATOM 2402 C CA . LEU B 1 129 ? 10.352 10.43 -7.844 1 97.56 129 LEU B CA 1
ATOM 2403 C C . LEU B 1 129 ? 11.359 11.156 -8.734 1 97.56 129 LEU B C 1
ATOM 2405 O O . LEU B 1 129 ? 12.461 10.656 -8.961 1 97.56 129 LEU B O 1
ATOM 2409 N N . PRO B 1 130 ? 10.961 12.32 -9.227 1 97.25 130 PRO B N 1
ATOM 2410 C CA . PRO B 1 130 ? 11.984 13.133 -9.891 1 97.25 130 PRO B CA 1
ATOM 2411 C C . PRO B 1 130 ? 13.164 13.445 -8.977 1 97.25 130 PRO B C 1
ATOM 2413 O O . PRO B 1 130 ? 12.977 13.719 -7.789 1 97.25 130 PRO B O 1
ATOM 2416 N N . ASP B 1 131 ? 14.352 13.438 -9.555 1 96.75 131 ASP B N 1
ATOM 2417 C CA . ASP B 1 131 ? 15.547 13.734 -8.781 1 96.75 131 ASP B CA 1
ATOM 2418 C C . ASP B 1 131 ? 15.461 15.125 -8.148 1 96.75 131 ASP B C 1
ATOM 2420 O O . ASP B 1 131 ? 15.922 15.328 -7.023 1 96.75 131 ASP B O 1
ATOM 2424 N N . SER B 1 132 ? 14.883 16.016 -8.859 1 97.88 132 SER B N 1
ATOM 2425 C CA . SER B 1 132 ? 14.773 17.375 -8.367 1 97.88 132 SER B CA 1
ATOM 2426 C C . SER B 1 132 ? 13.891 17.453 -7.125 1 97.88 132 SER B C 1
ATOM 2428 O O . SER B 1 132 ? 14.18 18.203 -6.195 1 97.88 132 SER B O 1
ATOM 2430 N N . LEU B 1 133 ? 12.844 16.688 -7.109 1 98.38 133 LEU B N 1
ATOM 2431 C CA . LEU B 1 133 ? 11.945 16.688 -5.961 1 98.38 133 LEU B CA 1
ATOM 2432 C C . LEU B 1 133 ? 12.641 16.125 -4.727 1 98.38 133 LEU B C 1
ATOM 2434 O O . LEU B 1 133 ? 12.508 16.672 -3.629 1 98.38 133 LEU B O 1
ATOM 2438 N N . LEU B 1 134 ? 13.344 15.055 -4.898 1 97.56 134 LEU B N 1
ATOM 2439 C CA . LEU B 1 134 ? 14.086 14.477 -3.783 1 97.56 134 LEU B CA 1
ATOM 2440 C C . LEU B 1 134 ? 15.133 15.453 -3.256 1 97.56 134 LEU B C 1
ATOM 2442 O O . LEU B 1 134 ? 15.273 15.625 -2.043 1 97.56 134 LEU B O 1
ATOM 2446 N N . THR B 1 135 ? 15.82 16.078 -4.152 1 97.19 135 THR B N 1
ATOM 2447 C CA . THR B 1 135 ? 16.828 17.062 -3.771 1 97.19 135 THR B CA 1
ATOM 2448 C C . THR B 1 135 ? 16.188 18.234 -3.023 1 97.19 135 THR B C 1
ATOM 2450 O O . THR B 1 135 ? 16.719 18.703 -2.02 1 97.19 135 THR B O 1
ATOM 2453 N N . ASP B 1 136 ? 15.039 18.703 -3.5 1 98.25 136 ASP B N 1
ATOM 2454 C CA . ASP B 1 136 ? 14.32 19.797 -2.84 1 98.25 136 ASP B CA 1
ATOM 2455 C C . ASP B 1 136 ? 13.938 19.406 -1.414 1 98.25 136 ASP B C 1
ATOM 2457 O O . ASP B 1 136 ? 14.008 20.234 -0.502 1 98.25 136 ASP B O 1
ATOM 2461 N N . CYS B 1 137 ? 13.523 18.172 -1.211 1 98.5 137 CYS B N 1
ATOM 2462 C CA . CYS B 1 137 ? 13.164 17.703 0.116 1 98.5 137 CYS B CA 1
ATOM 2463 C C . CYS B 1 137 ? 14.359 17.734 1.057 1 98.5 137 CYS B C 1
ATOM 2465 O O . CYS B 1 137 ? 14.281 18.281 2.152 1 98.5 137 CYS B O 1
ATOM 2467 N N . LEU B 1 138 ? 15.43 17.188 0.572 1 97.19 138 LEU B N 1
ATOM 2468 C CA . LEU B 1 138 ? 16.625 17.109 1.408 1 97.19 138 LEU B CA 1
ATOM 2469 C C . LEU B 1 138 ? 17.172 18.5 1.725 1 97.19 138 LEU B C 1
ATOM 2471 O O . LEU B 1 138 ? 17.562 18.766 2.857 1 97.19 138 LEU B O 1
ATOM 2475 N N . ASP B 1 139 ? 17.094 19.359 0.777 1 97.5 139 ASP B N 1
ATOM 2476 C CA . ASP B 1 139 ? 17.547 20.734 0.958 1 97.5 139 ASP B CA 1
ATOM 2477 C C . ASP B 1 139 ? 16.672 21.484 1.964 1 97.5 139 ASP B C 1
ATOM 2479 O O . ASP B 1 139 ? 17.141 22.375 2.666 1 97.5 139 ASP B O 1
ATOM 2483 N N . ALA B 1 140 ? 15.422 21.094 2.057 1 98.19 140 ALA B N 1
ATOM 2484 C CA . ALA B 1 140 ? 14.469 21.75 2.961 1 98.19 140 ALA B CA 1
ATOM 2485 C C . ALA B 1 140 ? 14.547 21.141 4.359 1 98.19 140 ALA B C 1
ATOM 2487 O O . ALA B 1 140 ? 13.82 21.562 5.266 1 98.19 140 ALA B O 1
ATOM 2488 N N . GLY B 1 141 ? 15.406 20.156 4.531 1 97.88 141 GLY B N 1
ATOM 2489 C CA . GLY B 1 141 ? 15.602 19.562 5.844 1 97.88 141 GLY B CA 1
ATOM 2490 C C . GLY B 1 141 ? 14.727 18.344 6.086 1 97.88 141 GLY B C 1
ATOM 2491 O O . GLY B 1 141 ? 14.688 17.812 7.195 1 97.88 141 GLY B O 1
ATOM 2492 N N . ILE B 1 142 ? 14.016 17.906 5.086 1 98.62 142 ILE B N 1
ATOM 2493 C CA . ILE B 1 142 ? 13.258 16.672 5.184 1 98.62 142 ILE B CA 1
ATOM 2494 C C . ILE B 1 142 ? 14.211 15.477 5.066 1 98.62 142 ILE B C 1
ATOM 2496 O O . ILE B 1 142 ? 14.852 15.289 4.027 1 98.62 142 ILE B O 1
ATOM 2500 N N . SER B 1 143 ? 14.281 14.703 6.133 1 98.38 143 SER B N 1
ATOM 2501 C CA . SER B 1 143 ? 15.234 13.594 6.18 1 98.38 143 SER B CA 1
ATOM 2502 C C . SER B 1 143 ? 14.82 12.469 5.246 1 98.38 143 SER B C 1
ATOM 2504 O O . SER B 1 143 ? 13.656 12.375 4.852 1 98.38 143 SER B O 1
ATOM 2506 N N . GLU B 1 144 ? 15.758 11.602 4.895 1 98.12 144 GLU B N 1
ATOM 2507 C CA . GLU B 1 144 ? 15.461 10.414 4.098 1 98.12 144 GLU B CA 1
ATOM 2508 C C . GLU B 1 144 ? 14.445 9.523 4.797 1 98.12 144 GLU B C 1
ATOM 2510 O O . GLU B 1 144 ? 13.555 8.961 4.152 1 98.12 144 GLU B O 1
ATOM 2515 N N . ALA B 1 145 ? 14.586 9.422 6.129 1 98.56 145 ALA B N 1
ATOM 2516 C CA . ALA B 1 145 ? 13.641 8.656 6.934 1 98.56 145 ALA B CA 1
ATOM 2517 C C . ALA B 1 145 ? 12.227 9.211 6.809 1 98.56 145 ALA B C 1
ATOM 2519 O O . ALA B 1 145 ? 11.258 8.461 6.73 1 98.56 145 ALA B O 1
ATOM 2520 N N . LYS B 1 146 ? 12.141 10.539 6.848 1 98.81 146 LYS B N 1
ATOM 2521 C CA . LYS B 1 146 ? 10.828 11.18 6.727 1 98.81 146 LYS B CA 1
ATOM 2522 C C . LYS B 1 146 ? 10.25 10.977 5.332 1 98.81 146 LYS B C 1
ATOM 2524 O O . LYS B 1 146 ? 9.047 10.758 5.18 1 98.81 146 LYS B O 1
ATOM 2529 N N . VAL B 1 147 ? 11.062 10.992 4.234 1 98.69 147 VAL B N 1
ATOM 2530 C CA . VAL B 1 147 ? 10.617 10.688 2.879 1 98.69 147 VAL B CA 1
ATOM 2531 C C . VAL B 1 147 ? 10.07 9.266 2.822 1 98.69 147 VAL B C 1
ATOM 2533 O O . VAL B 1 147 ? 9.023 9.016 2.223 1 98.69 147 VAL B O 1
ATOM 2536 N N . MET B 1 148 ? 10.719 8.344 3.512 1 98.62 148 MET B N 1
ATOM 2537 C CA . MET B 1 148 ? 10.266 6.957 3.541 1 98.62 148 MET B CA 1
ATOM 2538 C C . MET B 1 148 ? 8.922 6.84 4.25 1 98.62 148 MET B C 1
ATOM 2540 O O . MET B 1 148 ? 8.07 6.043 3.85 1 98.62 148 MET B O 1
ATOM 2544 N N . GLN B 1 149 ? 8.734 7.625 5.258 1 98.88 149 GLN B N 1
ATOM 2545 C CA . GLN B 1 149 ? 7.445 7.57 5.945 1 98.88 149 GLN B CA 1
ATOM 2546 C C . GLN B 1 149 ? 6.336 8.164 5.078 1 98.88 149 GLN B C 1
ATOM 2548 O O . GLN B 1 149 ? 5.195 7.695 5.125 1 98.88 149 GLN B O 1
ATOM 2553 N N . VAL B 1 150 ? 6.672 9.211 4.309 1 98.94 150 VAL B N 1
ATOM 2554 C CA . VAL B 1 150 ? 5.684 9.711 3.359 1 98.94 150 VAL B CA 1
ATOM 2555 C C . VAL B 1 150 ? 5.316 8.617 2.361 1 98.94 150 VAL B C 1
ATOM 2557 O O . VAL B 1 150 ? 4.141 8.43 2.035 1 98.94 150 VAL B O 1
ATOM 2560 N N . CYS B 1 151 ? 6.309 7.887 1.898 1 98.88 151 CYS B N 1
ATOM 2561 C CA . CYS B 1 151 ? 6.07 6.781 0.975 1 98.88 151 CYS B CA 1
ATOM 2562 C C . CYS B 1 151 ? 5.156 5.734 1.602 1 98.88 151 CYS B C 1
ATOM 2564 O O . CYS B 1 151 ? 4.172 5.316 0.99 1 98.88 151 CYS B O 1
ATOM 2566 N N . ALA B 1 152 ? 5.438 5.379 2.838 1 98.88 152 ALA B N 1
ATOM 2567 C CA . ALA B 1 152 ? 4.684 4.332 3.52 1 98.88 152 ALA B CA 1
ATOM 2568 C C . ALA B 1 152 ? 3.264 4.797 3.834 1 98.88 152 ALA B C 1
ATOM 2570 O O . ALA B 1 152 ? 2.303 4.043 3.654 1 98.88 152 ALA B O 1
ATOM 2571 N N . TRP B 1 153 ? 3.113 6.035 4.309 1 98.94 153 TRP B N 1
ATOM 2572 C CA . TRP B 1 153 ? 1.791 6.57 4.625 1 98.94 153 TRP B CA 1
ATOM 2573 C C . TRP B 1 153 ? 0.942 6.699 3.363 1 98.94 153 TRP B C 1
ATOM 2575 O O . TRP B 1 153 ? -0.25 6.383 3.377 1 98.94 153 TRP B O 1
ATOM 2585 N N . SER B 1 154 ? 1.578 7.113 2.275 1 98.94 154 SER B N 1
ATOM 2586 C CA . SER B 1 154 ? 0.887 7.176 0.992 1 98.94 154 SER B CA 1
ATOM 2587 C C . SER B 1 154 ? 0.476 5.785 0.517 1 98.94 154 SER B C 1
ATOM 2589 O O . SER B 1 154 ? -0.627 5.602 -0.002 1 98.94 154 SER B O 1
ATOM 2591 N N . GLY B 1 155 ? 1.378 4.828 0.72 1 98.81 155 GLY B N 1
ATOM 2592 C CA . GLY B 1 155 ? 1.075 3.459 0.33 1 98.81 155 GLY B CA 1
ATOM 2593 C C . GLY B 1 155 ? -0.092 2.865 1.096 1 98.81 155 GLY B C 1
ATOM 2594 O O . GLY B 1 155 ? -0.95 2.199 0.512 1 98.81 155 GLY B O 1
ATOM 2595 N N . LEU B 1 156 ? -0.144 3.086 2.391 1 98.81 156 LEU B N 1
ATOM 2596 C CA . LEU B 1 156 ? -1.234 2.586 3.221 1 98.81 156 LEU B CA 1
ATOM 2597 C C . LEU B 1 156 ? -2.557 3.234 2.83 1 98.81 156 LEU B C 1
ATOM 2599 O O . LEU B 1 156 ? -3.588 2.562 2.762 1 98.81 156 LEU B O 1
ATOM 2603 N N . ASN B 1 157 ? -2.525 4.523 2.592 1 98.88 157 ASN B N 1
ATOM 2604 C CA . ASN B 1 157 ? -3.742 5.219 2.182 1 98.88 157 ASN B CA 1
ATOM 2605 C C . ASN B 1 157 ? -4.184 4.797 0.783 1 98.88 157 ASN B C 1
ATOM 2607 O O . ASN B 1 157 ? -5.379 4.672 0.516 1 98.88 157 ASN B O 1
ATOM 2611 N N . ASN B 1 158 ? -3.207 4.625 -0.097 1 98.88 158 ASN B N 1
ATOM 2612 C CA . ASN B 1 158 ? -3.537 4.113 -1.423 1 98.88 158 ASN B CA 1
ATOM 2613 C C . ASN B 1 158 ? -4.285 2.783 -1.34 1 98.88 158 ASN B C 1
ATOM 2615 O O . ASN B 1 158 ? -5.293 2.59 -2.021 1 98.88 158 ASN B O 1
ATOM 2619 N N . PHE B 1 159 ? -3.797 1.937 -0.459 1 98.88 159 PHE B N 1
ATOM 2620 C CA . PHE B 1 159 ? -4.438 0.639 -0.276 1 98.88 159 PHE B CA 1
ATOM 2621 C C . PHE B 1 159 ? -5.836 0.802 0.303 1 98.88 159 PHE B C 1
ATOM 2623 O O . PHE B 1 159 ? -6.789 0.188 -0.181 1 98.88 159 PHE B O 1
ATOM 2630 N N . SER B 1 160 ? -6.016 1.6 1.324 1 98.69 160 SER B N 1
ATOM 2631 C CA . SER B 1 160 ? -7.336 1.785 1.916 1 98.69 160 SER B CA 1
ATOM 2632 C C . SER B 1 160 ? -8.312 2.387 0.912 1 98.69 160 SER B C 1
ATOM 2634 O O . SER B 1 160 ? -9.5 2.059 0.922 1 98.69 160 SER B O 1
ATOM 2636 N N . ASN B 1 161 ? -7.82 3.27 0.059 1 98.88 161 ASN B N 1
ATOM 2637 C CA . ASN B 1 161 ? -8.656 3.789 -1.014 1 98.88 161 ASN B CA 1
ATOM 2638 C C . ASN B 1 161 ? -9.117 2.678 -1.955 1 98.88 161 ASN B C 1
ATOM 2640 O O . ASN B 1 161 ? -10.273 2.652 -2.373 1 98.88 161 ASN B O 1
ATOM 2644 N N . TRP B 1 162 ? -8.156 1.748 -2.318 1 98.75 162 TRP B N 1
ATOM 2645 C CA . TRP B 1 162 ? -8.516 0.63 -3.186 1 98.75 162 TRP B CA 1
ATOM 2646 C C . TRP B 1 162 ? -9.602 -0.223 -2.549 1 98.75 162 TRP B C 1
ATOM 2648 O O . TRP B 1 162 ? -10.531 -0.666 -3.23 1 98.75 162 TRP B O 1
ATOM 2658 N N . VAL B 1 163 ? -9.469 -0.477 -1.24 1 98.44 163 VAL B N 1
ATOM 2659 C CA . VAL B 1 163 ? -10.469 -1.265 -0.526 1 98.44 163 VAL B CA 1
ATOM 2660 C C . VAL B 1 163 ? -11.836 -0.576 -0.615 1 98.44 163 VAL B C 1
ATOM 2662 O O . VAL B 1 163 ? -12.828 -1.197 -1.002 1 98.44 163 VAL B O 1
ATOM 2665 N N . ASN B 1 164 ? -11.883 0.692 -0.343 1 98.31 164 ASN B N 1
ATOM 2666 C CA . ASN B 1 164 ? -13.148 1.413 -0.362 1 98.31 164 ASN B CA 1
ATOM 2667 C C . ASN B 1 164 ? -13.719 1.509 -1.774 1 98.31 164 ASN B C 1
ATOM 2669 O O . ASN B 1 164 ? -14.93 1.398 -1.969 1 98.31 164 ASN B O 1
ATOM 2673 N N . ASN B 1 165 ? -12.883 1.728 -2.727 1 98.06 165 ASN B N 1
ATOM 2674 C CA . ASN B 1 165 ? -13.344 1.824 -4.109 1 98.06 165 ASN B CA 1
ATOM 2675 C C . ASN B 1 165 ? -13.844 0.48 -4.629 1 98.06 165 ASN B C 1
ATOM 2677 O O . ASN B 1 165 ? -14.727 0.432 -5.488 1 98.06 165 ASN B O 1
ATOM 2681 N N . THR B 1 166 ? -13.258 -0.594 -4.102 1 97.56 166 THR B N 1
ATOM 2682 C CA . THR B 1 166 ? -13.68 -1.938 -4.48 1 97.56 166 THR B CA 1
ATOM 2683 C C . THR B 1 166 ? -15 -2.303 -3.799 1 97.56 166 THR B C 1
ATOM 2685 O O . THR B 1 166 ? -15.938 -2.758 -4.453 1 97.56 166 THR B O 1
ATOM 2688 N N . VAL B 1 167 ? -15.078 -1.997 -2.506 1 97.44 167 VAL B N 1
ATOM 2689 C CA . VAL B 1 167 ? -16.188 -2.473 -1.694 1 97.44 167 VAL B CA 1
ATOM 2690 C C . VAL B 1 167 ? -17.344 -1.478 -1.773 1 97.44 167 VAL B C 1
ATOM 2692 O O . VAL B 1 167 ? -18.516 -1.865 -1.679 1 97.44 167 VAL B O 1
ATOM 2695 N N . GLN B 1 168 ? -17.047 -0.157 -1.904 1 96.56 168 GLN B N 1
ATOM 2696 C CA . GLN B 1 168 ? -18 0.953 -2.01 1 96.56 168 GLN B CA 1
ATOM 2697 C C . GLN B 1 168 ? -18.938 0.984 -0.812 1 96.56 168 GLN B C 1
ATOM 2699 O O . GLN B 1 168 ? -20.156 1.029 -0.981 1 96.56 168 GLN B O 1
ATOM 2704 N N . PRO B 1 169 ? -18.344 1.007 0.346 1 97 169 PRO B N 1
ATOM 2705 C CA . PRO B 1 169 ? -19.203 1.091 1.526 1 97 169 PRO B CA 1
ATOM 2706 C C . PRO B 1 169 ? -19.906 2.439 1.647 1 97 169 PRO B C 1
ATOM 2708 O O . PRO B 1 169 ? -19.469 3.43 1.063 1 97 169 PRO B O 1
ATOM 2711 N N . LYS B 1 170 ? -21.031 2.436 2.422 1 96.75 170 LYS B N 1
ATOM 2712 C CA . LYS B 1 170 ? -21.672 3.705 2.732 1 96.75 170 LYS B CA 1
ATOM 2713 C C . LYS B 1 170 ? -20.75 4.613 3.535 1 96.75 170 LYS B C 1
ATOM 2715 O O . LYS B 1 170 ? -20.016 4.148 4.414 1 96.75 170 LYS B O 1
ATOM 2720 N N . ILE B 1 171 ? -20.781 5.934 3.256 1 97.75 171 ILE B N 1
ATOM 2721 C CA . ILE B 1 171 ? -19.953 6.91 3.943 1 97.75 171 ILE B CA 1
ATOM 2722 C C . ILE B 1 171 ? -20.531 7.211 5.324 1 97.75 171 ILE B C 1
ATOM 2724 O O . ILE B 1 171 ? -21.703 7.559 5.445 1 97.75 171 ILE B O 1
ATOM 2728 N N . ASP B 1 172 ? -19.719 7.102 6.359 1 97.5 172 ASP B N 1
ATOM 2729 C CA . ASP B 1 172 ? -20.141 7.266 7.75 1 97.5 172 ASP B CA 1
ATOM 2730 C C . ASP B 1 172 ? -19.969 8.711 8.203 1 97.5 172 ASP B C 1
ATOM 2732 O O . ASP B 1 172 ? -20.312 9.047 9.344 1 97.5 172 ASP B O 1
ATOM 2736 N N . PHE B 1 173 ? -19.484 9.617 7.359 1 97.06 173 PHE B N 1
ATOM 2737 C CA . PHE B 1 173 ? -19.078 10.977 7.691 1 97.06 173 PHE B CA 1
ATOM 2738 C C . PHE B 1 173 ? -19.844 11.992 6.859 1 97.06 173 PHE B C 1
ATOM 2740 O O . PHE B 1 173 ? -20.469 11.633 5.859 1 97.06 173 PHE B O 1
ATOM 2747 N N . PRO B 1 174 ? -19.828 13.234 7.41 1 97.25 174 PRO B N 1
ATOM 2748 C CA . PRO B 1 174 ? -20.344 14.234 6.469 1 97.25 174 PRO B CA 1
ATOM 2749 C C . PRO B 1 174 ? -19.641 14.172 5.113 1 97.25 174 PRO B C 1
ATOM 2751 O O . PRO B 1 174 ? -18.406 14.219 5.047 1 97.25 174 PRO B O 1
ATOM 2754 N N . ARG B 1 175 ? -20.422 14.086 4.109 1 97.94 175 ARG B N 1
ATOM 2755 C CA . ARG B 1 175 ? -19.891 13.906 2.768 1 97.94 175 ARG B CA 1
ATOM 2756 C C . ARG B 1 175 ? -19.109 15.133 2.316 1 97.94 175 ARG B C 1
ATOM 2758 O O . ARG B 1 175 ? -19.547 16.266 2.518 1 97.94 175 ARG B O 1
ATOM 2765 N N . VAL B 1 176 ? -18 14.953 1.844 1 98 176 VAL B N 1
ATOM 2766 C CA . VAL B 1 176 ? -17.156 15.984 1.228 1 98 176 VAL B CA 1
ATOM 2767 C C . VAL B 1 176 ? -16.906 15.625 -0.234 1 98 176 VAL B C 1
ATOM 2769 O O . VAL B 1 176 ? -16.469 14.508 -0.541 1 98 176 VAL B O 1
ATOM 2772 N N . PRO B 1 177 ? -17.156 16.516 -1.148 1 97.31 177 PRO B N 1
ATOM 2773 C CA . PRO B 1 177 ? -16.984 16.188 -2.564 1 97.31 177 PRO B CA 1
ATOM 2774 C C . PRO B 1 177 ? -15.508 16.109 -2.967 1 97.31 177 PRO B C 1
ATOM 2776 O O . PRO B 1 177 ? -14.6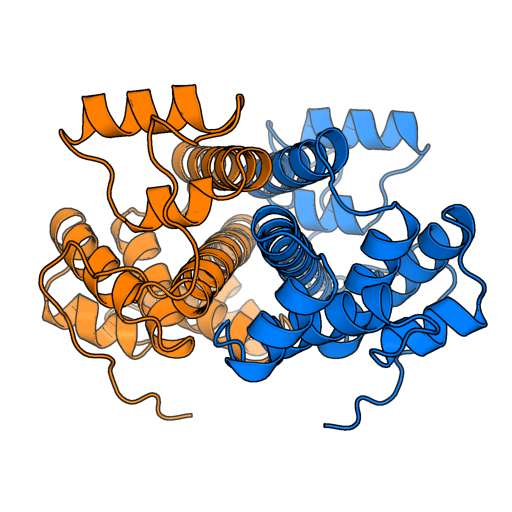8 16.844 -2.416 1 97.31 177 PRO B O 1
ATOM 2779 N N . LEU B 1 178 ? -15.219 15.289 -3.947 1 98.19 178 LEU B N 1
ATOM 2780 C CA . LEU B 1 178 ? -13.898 15.266 -4.578 1 98.19 178 LEU B CA 1
ATOM 2781 C C . LEU B 1 178 ? -13.617 16.578 -5.297 1 98.19 178 LEU B C 1
ATOM 2783 O O . LEU B 1 178 ? -14.531 17.203 -5.836 1 98.19 178 LEU B O 1
ATOM 2787 N N . GLN B 1 179 ? -12.445 16.984 -5.223 1 97.38 179 GLN B N 1
ATOM 2788 C CA . GLN B 1 179 ? -11.992 18.109 -6.016 1 97.38 179 GLN B CA 1
ATOM 2789 C C . GLN B 1 179 ? -11.531 17.672 -7.402 1 97.38 179 GLN B C 1
ATOM 2791 O O . GLN B 1 179 ? -11.023 16.562 -7.566 1 97.38 179 GLN B O 1
ATOM 2796 N N . PRO B 1 180 ? -11.75 18.516 -8.328 1 91.56 180 PRO B N 1
ATOM 2797 C CA . PRO B 1 180 ? -11.234 18.141 -9.648 1 91.56 180 PRO B CA 1
ATOM 2798 C C . PRO B 1 180 ? -9.719 17.953 -9.664 1 91.56 180 PRO B C 1
ATOM 2800 O O . PRO B 1 180 ? -8.992 18.703 -9 1 91.56 180 PRO B O 1
ATOM 2803 N N . TYR B 1 181 ? -9.328 16.828 -10.148 1 74.69 181 TYR B N 1
ATOM 2804 C CA . TYR B 1 181 ? -7.891 16.594 -10.25 1 74.69 181 TYR B CA 1
ATOM 2805 C C . TYR B 1 181 ? -7.348 17.141 -11.57 1 74.69 181 TYR B C 1
ATOM 2807 O O . TYR B 1 181 ? -7.871 16.828 -12.641 1 74.69 181 TYR B O 1
ATOM 2815 N N . THR B 1 182 ? -6.559 18.281 -11.492 1 64.5 182 THR B N 1
ATOM 2816 C CA . THR B 1 182 ? -5.926 18.828 -12.695 1 64.5 182 THR B CA 1
ATOM 2817 C C . THR B 1 182 ? -4.5 18.312 -12.836 1 64.5 182 THR B C 1
ATOM 2819 O O . THR B 1 182 ? -3.697 18.422 -11.906 1 64.5 182 THR B O 1
ATOM 2822 N N . GLU B 1 183 ? -4.316 17.359 -13.797 1 54 183 GLU B N 1
ATOM 2823 C CA . GLU B 1 183 ? -2.984 16.828 -14.07 1 54 183 GLU B CA 1
ATOM 2824 C C . GLU B 1 183 ? -1.981 17.953 -14.305 1 54 183 GLU B C 1
ATOM 2826 O O . GLU B 1 183 ? -2.316 18.984 -14.906 1 54 183 GLU B O 1
#